Protein AF-A0A2N3XZD4-F1 (afdb_monomer_lite)

Radius of gyration: 17.91 Å; chains: 1; bounding box: 52×42×43 Å

Secondary structure (DSSP, 8-state):
-GGGSEEEEEEEEEEEEEEEETTEEEEEEEEEEETTEEEEE---TT--HHHHHHHHHHHHHHHHT--PPPS-SEEEB-EEE-S--HHHHHHHHHTS--S-EEE-----STTHHHHHTT-SS--EESHHHHTSS-GGG---BTTBSEEEE-HHHHTSHHHHHHHHHHHTS-EEEB--S--HHHHHHHHHHHHHSS---S-BBTGGGGGBS--SS-GGGS---BTTEEE--SSPPPP-HHHHHHSB---HHHHHHHHHHHHHHHHHHHHHS--

Sequence (271 aa):
MTNEIDFDGARIYAIPMRARFRGITVREGMLIEGPAGWGEFCPFADYDDTVSASWLATTIEQCTLGWPEPVRDRIPINCTVPAVGPERAHAIAANSGCRTAKVKVADHPESLAAVRRQVDVRIAADESIRRAEDPLRVAVAGAADVAVIKCTPLGGVRRSLEVAEAAGLPCVVSSALETSVGLAAQVALAGALPELDLACGLGTLSLLNSDLVSGSESLRAVDGYLPVPRTPPAPDLSLLNTYELTDPDQAAWWRDRLTRVRTMYDTHHTD

Foldseek 3Di:
DCVQKPLVPKFKFWFAWPDQAPNDRIFIWTWIAGPQGIFIQGDDPPDDLVLSLLLVLARCCQRYPFFDDFPDFKAFAAFEAGPDDPVVSCVSRVPVLHPHYDYDDDDDDPCQLVVLVVDPDFFEDDCQQLVDPDNLPRACPSRGQEYEFESNSQRFLVSSLSSVVSNVHHYAYAYPLDALQHLLRSLQSCRHHPDHPDHHNSQNCNRTPDGQADDPSGQHDDSRMGTRDRHGGHGDVVSSVVRGDPPVVVVVVNSVSSVSSVVVNCVVPVD

pLDDT: mean 88.12, std 13.02, range [36.84, 98.75]

Structure (mmCIF, N/CA/C/O backbone):
data_AF-A0A2N3XZD4-F1
#
_entry.id   AF-A0A2N3XZD4-F1
#
loop_
_atom_site.group_PDB
_atom_site.id
_atom_site.type_symbol
_atom_site.label_atom_id
_atom_site.label_alt_id
_atom_site.label_comp_id
_atom_site.label_asym_id
_atom_site.label_entity_id
_atom_site.label_seq_id
_atom_site.pdbx_PDB_ins_code
_atom_site.Cartn_x
_atom_site.Cartn_y
_atom_site.Cartn_z
_atom_site.occupancy
_atom_site.B_iso_or_equiv
_atom_site.auth_seq_id
_atom_site.auth_comp_id
_atom_site.auth_asym_id
_atom_site.auth_atom_id
_atom_site.pdbx_PDB_model_num
ATOM 1 N N . MET A 1 1 ? 19.599 13.372 -0.304 1.00 62.75 1 MET A N 1
ATOM 2 C CA . MET A 1 1 ? 19.104 12.044 0.128 1.00 62.75 1 MET A CA 1
ATOM 3 C C . MET A 1 1 ? 19.084 11.033 -1.018 1.00 62.75 1 MET A C 1
ATOM 5 O O . MET A 1 1 ? 19.493 9.907 -0.800 1.00 62.75 1 MET A O 1
ATOM 9 N N . THR A 1 2 ? 18.696 11.408 -2.244 1.00 76.25 2 THR A N 1
ATOM 10 C CA . THR A 1 2 ? 18.613 10.473 -3.387 1.00 76.25 2 THR A CA 1
ATOM 11 C C . THR A 1 2 ? 19.955 9.948 -3.915 1.00 76.25 2 THR A C 1
ATOM 13 O O . THR A 1 2 ? 19.977 8.894 -4.537 1.00 76.25 2 THR A O 1
ATOM 16 N N . ASN A 1 3 ? 21.076 10.624 -3.635 1.00 78.19 3 ASN A N 1
ATOM 17 C CA . ASN A 1 3 ? 22.411 10.215 -4.106 1.00 78.19 3 ASN A CA 1
ATOM 18 C C . ASN A 1 3 ? 22.938 8.903 -3.494 1.00 78.19 3 ASN A C 1
ATOM 20 O O . ASN A 1 3 ? 23.906 8.357 -4.010 1.00 78.19 3 ASN A O 1
ATOM 24 N N . GLU A 1 4 ? 22.341 8.422 -2.402 1.00 87.25 4 GLU A N 1
ATOM 25 C CA . GLU A 1 4 ? 22.728 7.170 -1.727 1.00 87.25 4 GLU A CA 1
ATOM 26 C C . GLU A 1 4 ? 21.812 5.990 -2.099 1.00 87.25 4 GLU A C 1
ATOM 28 O O . GLU A 1 4 ? 21.975 4.893 -1.575 1.00 87.25 4 GLU A O 1
ATOM 33 N N . ILE 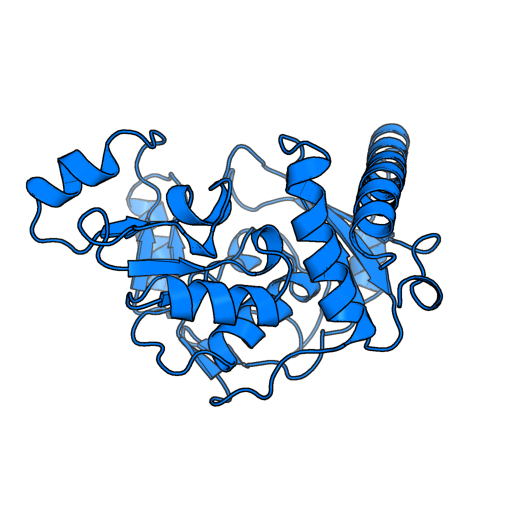A 1 5 ? 20.835 6.214 -2.984 1.00 95.00 5 ILE A N 1
ATOM 34 C CA . ILE A 1 5 ? 19.853 5.214 -3.412 1.00 95.00 5 ILE A CA 1
ATOM 35 C C . ILE A 1 5 ? 20.304 4.592 -4.734 1.00 95.00 5 ILE A C 1
ATOM 37 O O . ILE A 1 5 ? 20.597 5.313 -5.693 1.00 95.00 5 ILE A O 1
ATOM 41 N N . ASP A 1 6 ? 20.287 3.263 -4.816 1.00 94.56 6 ASP A N 1
ATOM 42 C CA . ASP A 1 6 ? 20.609 2.531 -6.039 1.00 94.56 6 ASP A CA 1
ATOM 43 C C . ASP A 1 6 ? 19.384 2.417 -6.961 1.00 94.56 6 ASP A C 1
ATOM 45 O O . ASP A 1 6 ? 18.684 1.403 -7.022 1.00 94.56 6 ASP A O 1
ATOM 49 N N . PHE A 1 7 ? 19.093 3.502 -7.681 1.00 96.19 7 PHE A N 1
ATOM 50 C CA . PHE A 1 7 ? 18.032 3.506 -8.690 1.00 96.19 7 PHE A CA 1
ATOM 51 C C . PHE A 1 7 ? 18.392 2.697 -9.944 1.00 96.19 7 PHE A C 1
ATOM 53 O O . PHE A 1 7 ? 17.488 2.178 -10.600 1.00 96.19 7 PHE A O 1
ATOM 60 N N . ASP A 1 8 ? 19.678 2.586 -10.284 1.00 94.31 8 ASP A N 1
ATOM 61 C CA . ASP A 1 8 ? 20.134 1.881 -11.489 1.00 94.31 8 ASP A CA 1
ATOM 62 C C . ASP A 1 8 ? 20.067 0.356 -11.298 1.00 94.31 8 ASP A C 1
ATOM 64 O O . ASP A 1 8 ? 19.752 -0.380 -12.237 1.00 94.31 8 ASP A O 1
ATOM 68 N N . GLY A 1 9 ? 20.289 -0.116 -10.068 1.00 95.12 9 GLY A N 1
ATOM 69 C CA . GLY A 1 9 ? 20.121 -1.505 -9.644 1.00 95.12 9 GLY A CA 1
ATOM 70 C C . GLY A 1 9 ? 18.681 -1.910 -9.316 1.00 95.12 9 GLY A C 1
ATOM 71 O O . GLY A 1 9 ? 18.454 -3.050 -8.902 1.00 95.12 9 GLY A O 1
ATOM 72 N N . ALA A 1 10 ? 17.695 -1.027 -9.516 1.00 97.62 10 ALA A N 1
ATOM 73 C CA . ALA A 1 10 ? 16.298 -1.312 -9.206 1.00 97.62 10 ALA A CA 1
ATOM 74 C C . ALA A 1 10 ? 15.788 -2.572 -9.935 1.00 97.62 10 ALA A C 1
ATOM 76 O O . ALA A 1 10 ? 15.870 -2.701 -11.162 1.00 97.62 10 ALA A O 1
ATOM 77 N N . ARG A 1 11 ? 15.220 -3.511 -9.172 1.00 98.06 11 ARG A N 1
ATOM 78 C CA . ARG A 1 11 ? 14.764 -4.817 -9.675 1.00 98.06 11 ARG A CA 1
ATOM 79 C C . ARG A 1 11 ? 13.263 -4.804 -9.914 1.00 98.06 11 ARG A C 1
ATOM 81 O O . ARG A 1 11 ? 12.506 -4.446 -9.017 1.00 98.06 11 ARG A O 1
ATOM 88 N N . ILE A 1 12 ? 12.830 -5.214 -11.104 1.00 98.69 12 ILE A N 1
ATOM 89 C CA . ILE A 1 12 ? 11.421 -5.184 -11.520 1.00 98.69 12 ILE A CA 1
ATOM 90 C C . ILE A 1 12 ? 10.814 -6.571 -11.318 1.00 98.69 12 ILE A C 1
ATOM 92 O O . ILE A 1 12 ? 11.362 -7.563 -11.798 1.00 98.69 12 ILE A O 1
ATOM 96 N N . TYR A 1 13 ? 9.672 -6.644 -10.643 1.00 98.75 13 TYR A N 1
ATOM 97 C CA . TYR A 1 13 ? 8.957 -7.894 -10.403 1.00 98.75 13 TYR A CA 1
ATOM 98 C C . TYR A 1 13 ? 7.595 -7.917 -11.108 1.00 98.75 13 TYR A C 1
ATOM 100 O O . TYR A 1 13 ? 6.978 -6.876 -11.339 1.00 98.75 13 TYR A O 1
ATOM 108 N N . ALA A 1 14 ? 7.090 -9.122 -11.372 1.00 98.56 14 ALA A N 1
ATOM 109 C CA . ALA A 1 14 ? 5.728 -9.394 -11.817 1.00 98.56 14 ALA A CA 1
ATOM 110 C C . ALA A 1 14 ? 5.171 -10.632 -11.094 1.00 98.56 14 ALA A C 1
ATOM 112 O O . ALA A 1 14 ? 5.569 -11.765 -11.360 1.00 98.56 14 ALA A O 1
ATOM 113 N N . ILE A 1 15 ? 4.220 -10.434 -10.178 1.00 98.56 15 ILE A N 1
ATOM 114 C CA . ILE A 1 15 ? 3.633 -11.513 -9.372 1.00 98.56 15 ILE A CA 1
ATOM 115 C C . ILE A 1 15 ? 2.189 -11.769 -9.822 1.00 98.56 15 ILE A C 1
ATOM 117 O O . ILE A 1 15 ? 1.339 -10.882 -9.696 1.00 98.56 15 ILE A O 1
ATOM 121 N N . PRO A 1 16 ? 1.853 -12.980 -10.302 1.00 98.12 16 PRO A N 1
ATOM 122 C CA . PRO A 1 16 ? 0.473 -13.342 -10.602 1.00 98.12 16 PRO A CA 1
ATOM 123 C C . PRO A 1 16 ? -0.431 -13.246 -9.367 1.00 98.12 16 PRO A C 1
ATOM 125 O O . PRO A 1 16 ? -0.021 -13.551 -8.246 1.00 98.12 16 PRO A O 1
ATOM 128 N N . MET A 1 17 ? -1.685 -12.858 -9.572 1.00 96.50 17 MET A N 1
ATOM 129 C CA . MET A 1 17 ? -2.681 -12.738 -8.510 1.00 96.50 17 MET A CA 1
ATOM 130 C C . MET A 1 17 ? -3.625 -13.940 -8.492 1.00 96.50 17 MET A C 1
ATOM 132 O O . MET A 1 17 ? -3.993 -14.485 -9.533 1.00 96.50 17 MET A O 1
ATOM 136 N N . ARG A 1 18 ? -4.106 -14.299 -7.299 1.00 92.62 18 ARG A N 1
ATOM 137 C CA . ARG A 1 18 ? -5.034 -15.425 -7.092 1.00 92.62 18 ARG A CA 1
ATOM 138 C C . ARG A 1 18 ? -6.444 -15.146 -7.607 1.00 92.62 18 ARG A C 1
ATOM 140 O O . ARG A 1 18 ? -7.228 -16.072 -7.801 1.00 92.62 18 ARG A O 1
ATOM 147 N N . ALA A 1 19 ? -6.790 -13.872 -7.761 1.00 84.94 19 ALA A N 1
ATOM 148 C CA . ALA A 1 19 ? -8.056 -13.406 -8.302 1.00 84.94 19 ALA A CA 1
ATOM 149 C C . ALA A 1 19 ? -7.873 -12.020 -8.923 1.00 84.94 19 ALA A C 1
ATOM 151 O O . ALA A 1 19 ? -7.010 -11.252 -8.494 1.00 84.94 19 ALA A O 1
ATOM 152 N N . ARG A 1 20 ? -8.729 -11.676 -9.893 1.00 86.62 20 ARG A N 1
ATOM 153 C CA . ARG A 1 20 ? -8.788 -10.311 -10.420 1.00 86.62 20 ARG A CA 1
ATOM 154 C C . ARG A 1 20 ? -9.201 -9.357 -9.302 1.00 86.62 20 ARG A C 1
ATOM 156 O O . ARG A 1 20 ? -10.252 -9.535 -8.687 1.00 86.62 20 ARG A O 1
ATOM 163 N N . PHE A 1 21 ? -8.407 -8.321 -9.071 1.00 85.31 21 PHE A N 1
ATOM 164 C CA . PHE A 1 21 ? -8.708 -7.287 -8.088 1.00 85.31 21 PHE A CA 1
ATOM 165 C C . PHE A 1 21 ? -8.174 -5.947 -8.592 1.00 85.31 21 PHE A C 1
ATOM 167 O O . PHE A 1 21 ? -7.082 -5.890 -9.139 1.00 85.31 21 PHE A O 1
ATOM 174 N N . ARG A 1 22 ? -8.967 -4.873 -8.468 1.00 85.38 22 ARG A N 1
ATOM 175 C CA . ARG A 1 22 ? -8.655 -3.551 -9.051 1.00 85.38 22 ARG A CA 1
ATOM 176 C C . ARG A 1 22 ? -8.304 -3.616 -10.553 1.00 85.38 22 ARG A C 1
ATOM 178 O O . ARG A 1 22 ? -7.372 -2.976 -11.015 1.00 85.38 22 ARG A O 1
ATOM 185 N N . GLY A 1 23 ? -9.028 -4.448 -11.304 1.00 86.06 23 GLY A N 1
ATOM 186 C CA . GLY A 1 23 ? -8.842 -4.611 -12.750 1.00 86.06 23 GLY A CA 1
ATOM 187 C C . GLY A 1 23 ? -7.641 -5.467 -13.171 1.00 86.06 23 GLY A C 1
ATOM 188 O O . GLY A 1 23 ? -7.651 -5.966 -14.293 1.00 86.06 23 GLY A O 1
ATOM 189 N N . ILE A 1 24 ? -6.681 -5.732 -12.281 1.00 93.25 24 ILE A N 1
ATOM 190 C CA . ILE A 1 24 ? -5.434 -6.443 -12.595 1.00 93.25 24 ILE A CA 1
ATOM 191 C C . ILE A 1 24 ? -5.470 -7.924 -12.194 1.00 93.25 24 ILE A C 1
ATOM 193 O O . ILE A 1 24 ? -6.247 -8.338 -11.329 1.00 93.25 24 ILE A O 1
ATOM 197 N N . THR A 1 25 ? -4.628 -8.724 -12.851 1.00 95.88 25 THR A N 1
ATOM 198 C CA . THR A 1 25 ? -4.364 -10.145 -12.539 1.00 95.88 25 THR A CA 1
ATOM 199 C C . THR A 1 25 ? -2.882 -10.435 -12.299 1.00 95.88 25 THR A C 1
ATOM 201 O O . THR A 1 25 ? -2.529 -11.556 -11.944 1.00 95.88 25 THR A O 1
ATOM 204 N N . VAL A 1 26 ? -2.021 -9.439 -12.494 1.00 97.94 26 VAL A N 1
ATOM 205 C CA . VAL A 1 26 ? -0.586 -9.470 -12.210 1.00 97.94 26 VAL A CA 1
ATOM 206 C C . VAL A 1 26 ? -0.264 -8.178 -11.476 1.00 97.94 26 VAL A C 1
ATOM 208 O O . VAL A 1 26 ? -0.751 -7.112 -11.859 1.00 97.94 26 VAL A O 1
ATOM 211 N N . ARG A 1 27 ? 0.512 -8.286 -10.402 1.00 98.38 27 ARG A N 1
ATOM 212 C CA . ARG A 1 27 ? 1.026 -7.148 -9.658 1.00 98.38 27 ARG A CA 1
ATOM 213 C C . ARG A 1 27 ? 2.482 -6.920 -10.029 1.00 98.38 27 ARG A C 1
ATOM 215 O O . ARG A 1 27 ? 3.309 -7.795 -9.800 1.00 98.38 27 ARG A O 1
ATOM 222 N N . GLU A 1 28 ? 2.768 -5.747 -10.571 1.00 98.62 28 GLU A N 1
ATOM 223 C CA . GLU A 1 28 ? 4.119 -5.327 -10.943 1.00 98.62 28 GLU A CA 1
ATOM 224 C C . GLU A 1 28 ? 4.605 -4.180 -10.060 1.00 98.62 28 GLU A C 1
ATOM 226 O O . GLU A 1 28 ? 3.794 -3.409 -9.531 1.00 98.62 28 GLU A O 1
ATOM 231 N N . GLY A 1 29 ? 5.921 -4.058 -9.937 1.00 98.56 29 GLY A N 1
ATOM 232 C CA . GLY A 1 29 ? 6.588 -2.980 -9.221 1.00 98.56 29 GLY A CA 1
ATOM 233 C C . GLY A 1 29 ? 8.104 -3.130 -9.267 1.00 98.56 29 GLY A C 1
ATOM 234 O O . GLY A 1 29 ? 8.634 -4.052 -9.887 1.00 98.56 29 GLY A O 1
ATOM 235 N N . MET A 1 30 ? 8.795 -2.213 -8.599 1.00 98.75 30 MET A N 1
ATOM 236 C CA . MET A 1 30 ? 10.249 -2.187 -8.491 1.00 98.75 30 MET A CA 1
ATOM 237 C C . MET A 1 30 ? 10.672 -2.224 -7.023 1.00 98.75 30 MET A C 1
ATOM 239 O O . MET A 1 30 ? 10.069 -1.549 -6.189 1.00 98.75 30 MET A O 1
ATOM 243 N N . LEU A 1 31 ? 11.717 -2.989 -6.718 1.00 98.62 31 LEU A N 1
ATOM 244 C CA . LEU A 1 31 ? 12.423 -2.937 -5.441 1.00 98.62 31 LEU A CA 1
ATOM 245 C C . LEU A 1 31 ? 13.694 -2.106 -5.605 1.00 98.62 31 LEU A C 1
ATOM 247 O O . LEU A 1 31 ? 14.455 -2.326 -6.549 1.00 98.62 31 LEU A O 1
ATOM 251 N N . ILE A 1 32 ? 13.893 -1.155 -4.697 1.00 98.25 32 ILE A N 1
ATOM 252 C CA . ILE A 1 32 ? 14.985 -0.179 -4.734 1.00 98.25 32 ILE A CA 1
ATOM 253 C C . ILE A 1 32 ? 15.725 -0.239 -3.397 1.00 98.25 32 ILE A C 1
ATOM 255 O O . ILE A 1 32 ? 15.094 -0.169 -2.339 1.00 98.25 32 ILE A O 1
ATOM 259 N N . GLU A 1 33 ? 17.047 -0.373 -3.448 1.00 97.31 33 GLU A N 1
ATOM 260 C CA . GLU A 1 33 ? 17.912 -0.424 -2.269 1.00 97.31 33 GLU A CA 1
ATOM 261 C C . GLU A 1 33 ? 18.444 0.974 -1.919 1.00 97.31 33 GLU A C 1
ATOM 263 O O . GLU A 1 33 ? 18.745 1.793 -2.789 1.00 97.31 33 GLU A O 1
ATOM 268 N N . GLY A 1 34 ? 18.545 1.253 -0.625 1.00 96.31 34 GLY A N 1
ATOM 269 C CA . GLY A 1 34 ? 19.108 2.476 -0.072 1.00 96.31 34 GLY A CA 1
ATOM 270 C C . GLY A 1 34 ? 19.732 2.233 1.308 1.00 96.31 34 GLY A C 1
ATOM 271 O O . GLY A 1 34 ? 19.733 1.105 1.810 1.00 96.31 34 GLY A O 1
ATOM 272 N N . PRO A 1 35 ? 20.263 3.279 1.960 1.00 94.62 35 PRO A N 1
ATOM 273 C CA . PRO A 1 35 ? 21.045 3.151 3.191 1.00 94.62 35 PRO A CA 1
ATOM 274 C C . PRO A 1 35 ? 20.267 2.589 4.395 1.00 94.62 35 PRO A C 1
ATOM 276 O O . PRO A 1 35 ? 20.883 2.056 5.316 1.00 94.62 35 PRO A O 1
ATOM 279 N N . ALA A 1 36 ? 18.933 2.678 4.404 1.00 92.75 36 ALA A N 1
ATOM 280 C CA . ALA A 1 36 ? 18.071 2.116 5.449 1.00 92.75 36 ALA A CA 1
ATOM 281 C C . ALA A 1 36 ? 17.430 0.766 5.062 1.00 92.75 36 ALA A C 1
ATOM 283 O O . ALA A 1 36 ? 16.578 0.258 5.794 1.00 92.75 36 ALA A O 1
ATOM 284 N N . GLY A 1 37 ? 17.827 0.180 3.928 1.00 94.56 37 GLY A N 1
ATOM 285 C CA . GLY A 1 37 ? 17.310 -1.087 3.420 1.00 94.56 37 GLY A CA 1
ATOM 286 C C . GLY A 1 37 ? 16.529 -0.912 2.121 1.00 94.56 37 GLY A C 1
ATOM 287 O O . GLY A 1 37 ? 16.957 -0.202 1.217 1.00 94.56 37 GLY A O 1
ATOM 288 N N . TRP A 1 38 ? 15.381 -1.578 2.011 1.00 97.19 38 TRP A N 1
ATOM 289 C CA . TRP A 1 38 ? 14.632 -1.684 0.758 1.00 97.19 38 TRP A CA 1
ATOM 290 C C . TRP A 1 38 ? 13.345 -0.863 0.770 1.00 97.19 38 TRP A C 1
ATOM 292 O O . TRP A 1 38 ? 12.641 -0.785 1.774 1.00 97.19 38 TRP A O 1
ATOM 302 N N . GLY A 1 39 ? 13.008 -0.284 -0.377 1.00 97.69 39 GLY A N 1
ATOM 303 C CA . GLY A 1 39 ? 11.729 0.366 -0.628 1.00 97.69 39 GLY A CA 1
ATOM 304 C C . GLY A 1 39 ? 11.055 -0.218 -1.864 1.00 97.69 39 GLY A C 1
ATOM 305 O O . GLY A 1 39 ? 11.709 -0.791 -2.739 1.00 97.69 39 GLY A O 1
ATOM 306 N N . GLU A 1 40 ? 9.733 -0.080 -1.940 1.00 98.50 40 GLU A N 1
ATOM 307 C CA . GLU A 1 40 ? 8.950 -0.610 -3.057 1.00 98.50 40 GLU A CA 1
ATOM 308 C C . GLU A 1 40 ? 8.277 0.520 -3.838 1.00 98.50 40 GLU A C 1
ATOM 310 O O . GLU A 1 40 ? 7.468 1.272 -3.293 1.00 98.50 40 GLU A O 1
ATOM 315 N N . PHE A 1 41 ? 8.597 0.629 -5.127 1.00 98.62 41 PHE A N 1
ATOM 316 C CA . PHE A 1 41 ? 7.969 1.556 -6.063 1.00 98.62 41 PHE A CA 1
ATOM 317 C C . PHE A 1 41 ? 7.012 0.790 -6.971 1.00 98.62 41 PHE A C 1
ATOM 319 O O . PHE A 1 41 ? 7.416 0.130 -7.926 1.00 98.62 41 PHE A O 1
ATOM 326 N N . CYS A 1 42 ? 5.719 0.850 -6.663 1.00 98.25 42 CYS A N 1
ATOM 327 C CA . CYS A 1 42 ? 4.718 0.037 -7.348 1.00 98.25 42 CYS A CA 1
ATOM 328 C C . CYS A 1 42 ? 3.432 0.801 -7.736 1.00 98.25 42 CYS A C 1
ATOM 330 O O . CYS A 1 42 ? 2.339 0.262 -7.571 1.00 98.25 42 CYS A O 1
ATOM 332 N N . PRO A 1 43 ? 3.465 2.036 -8.268 1.00 97.94 43 PRO A N 1
ATOM 333 C CA . PRO A 1 43 ? 2.237 2.699 -8.718 1.00 97.94 43 PRO A CA 1
ATOM 334 C C . PRO A 1 43 ? 1.524 1.894 -9.816 1.00 97.94 43 PRO A C 1
ATOM 336 O O . PRO A 1 43 ? 2.158 1.313 -10.698 1.00 97.94 43 PRO A O 1
ATOM 339 N N . PHE A 1 44 ? 0.189 1.865 -9.788 1.00 96.62 44 PHE A N 1
ATOM 340 C CA . PHE A 1 44 ? -0.603 1.166 -10.809 1.00 96.62 44 PHE A CA 1
ATOM 341 C C . PHE A 1 44 ? -0.365 1.755 -12.206 1.00 96.62 44 PHE A C 1
ATOM 343 O O . PHE A 1 44 ? -0.042 2.935 -12.336 1.00 96.62 44 PHE A O 1
ATOM 350 N N . ALA A 1 45 ? -0.508 0.941 -13.254 1.00 93.56 45 ALA A N 1
ATOM 351 C CA . ALA A 1 45 ? -0.197 1.350 -14.626 1.00 93.56 45 ALA A CA 1
ATOM 352 C C . ALA A 1 45 ? -1.089 2.488 -15.158 1.00 93.56 45 ALA A C 1
ATOM 354 O O . ALA A 1 45 ? -0.668 3.229 -16.037 1.00 93.56 45 ALA A O 1
ATOM 355 N N . ASP A 1 46 ? -2.294 2.652 -14.606 1.00 93.00 46 ASP A N 1
ATOM 356 C CA . ASP A 1 46 ? -3.231 3.728 -14.944 1.00 93.00 46 ASP A CA 1
ATOM 357 C C . ASP A 1 46 ? -2.894 5.075 -14.279 1.00 93.00 46 ASP A C 1
ATOM 359 O O . ASP A 1 46 ? -3.577 6.065 -14.531 1.00 93.00 46 ASP A O 1
ATOM 363 N N . TYR A 1 47 ? -1.880 5.132 -13.411 1.00 94.62 47 TYR A N 1
ATOM 364 C CA . TYR A 1 47 ? -1.466 6.372 -12.751 1.00 94.62 47 TYR A CA 1
ATOM 365 C C . TYR A 1 47 ? -0.412 7.115 -13.564 1.00 94.62 47 TYR A C 1
ATOM 367 O O . TYR A 1 47 ? 0.591 6.532 -13.977 1.00 94.62 47 TYR A O 1
ATOM 375 N N . ASP A 1 48 ? -0.604 8.421 -13.725 1.00 94.81 48 ASP A N 1
ATOM 376 C CA . ASP A 1 48 ? 0.397 9.298 -14.325 1.00 94.81 48 ASP A CA 1
ATOM 377 C C . ASP A 1 48 ? 1.624 9.494 -13.415 1.00 94.81 48 ASP A C 1
ATOM 379 O O . ASP A 1 48 ? 1.701 8.995 -12.282 1.00 94.81 48 ASP A O 1
ATOM 383 N N . ASP A 1 49 ? 2.621 10.203 -13.941 1.00 95.94 49 ASP A N 1
ATOM 384 C CA . ASP A 1 49 ? 3.879 10.445 -13.240 1.00 95.94 49 ASP A CA 1
ATOM 385 C C . ASP A 1 49 ? 3.677 11.340 -11.998 1.00 95.94 49 ASP A C 1
ATOM 387 O O . ASP A 1 49 ? 4.348 11.134 -10.987 1.00 95.94 49 ASP A O 1
ATOM 391 N N . THR A 1 50 ? 2.701 12.258 -12.018 1.00 91.81 50 THR A N 1
ATOM 392 C CA . THR A 1 50 ? 2.369 13.140 -10.885 1.00 91.81 50 THR A CA 1
ATOM 393 C C . THR A 1 50 ? 1.834 12.352 -9.696 1.00 91.81 50 THR A C 1
ATOM 395 O O . THR A 1 50 ? 2.341 12.489 -8.585 1.00 91.81 50 THR A O 1
ATOM 398 N N . VAL A 1 51 ? 0.863 11.462 -9.915 1.00 91.88 51 VAL A N 1
ATOM 399 C CA . VAL A 1 51 ? 0.365 10.557 -8.868 1.00 91.88 51 VAL A CA 1
ATOM 400 C C . VAL A 1 51 ? 1.476 9.614 -8.405 1.00 91.88 51 VAL A C 1
ATOM 402 O O . VAL A 1 51 ? 1.579 9.310 -7.218 1.00 91.88 51 VAL A O 1
ATOM 405 N N . SER A 1 52 ? 2.325 9.154 -9.326 1.00 96.62 52 SER A N 1
ATOM 406 C CA . SER A 1 52 ? 3.430 8.237 -9.025 1.00 96.62 52 SER A CA 1
ATOM 407 C C . SER A 1 52 ? 4.546 8.882 -8.193 1.00 96.62 52 SER A C 1
ATOM 409 O O . SER A 1 52 ? 5.253 8.163 -7.489 1.00 96.62 52 SER A O 1
ATOM 411 N N . ALA A 1 53 ? 4.688 10.210 -8.198 1.00 95.94 53 ALA A N 1
ATOM 412 C CA . ALA A 1 53 ? 5.700 10.909 -7.406 1.00 95.94 53 ALA A CA 1
ATOM 413 C C . ALA A 1 53 ? 5.530 10.678 -5.895 1.00 95.94 53 ALA A C 1
ATOM 415 O O . ALA A 1 53 ? 6.514 10.439 -5.199 1.00 95.94 53 ALA A O 1
ATOM 416 N N . SER A 1 54 ? 4.294 10.640 -5.381 1.00 95.06 54 SER A N 1
ATOM 417 C CA . SER A 1 54 ? 4.041 10.2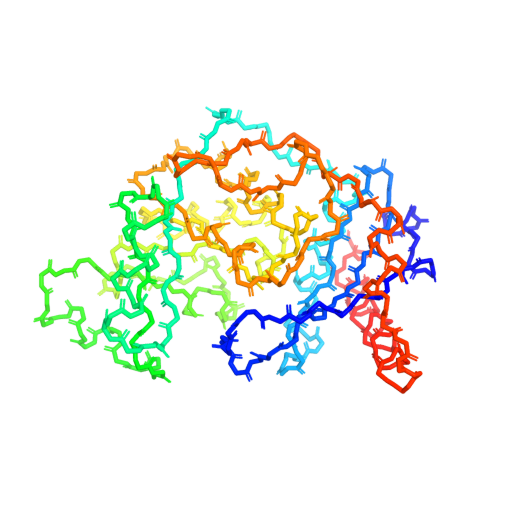90 -3.972 1.00 95.06 54 SER A CA 1
ATOM 418 C C . SER A 1 54 ? 4.358 8.821 -3.663 1.00 95.06 54 SER A C 1
ATOM 420 O O . SER A 1 54 ? 4.795 8.492 -2.560 1.00 95.06 54 SER A O 1
ATOM 422 N N . TRP A 1 55 ? 4.210 7.925 -4.641 1.00 97.69 55 TRP A N 1
ATOM 423 C CA . TRP A 1 55 ? 4.635 6.534 -4.473 1.00 97.69 55 TRP A CA 1
ATOM 424 C C . TRP A 1 55 ? 6.150 6.452 -4.337 1.00 97.69 55 TRP A C 1
ATOM 426 O O . TRP A 1 55 ? 6.634 5.805 -3.413 1.00 97.69 55 TRP A O 1
ATOM 436 N N . LEU A 1 56 ? 6.882 7.177 -5.187 1.00 97.69 56 LEU A N 1
ATOM 437 C CA . LEU A 1 56 ? 8.337 7.262 -5.102 1.00 97.69 56 LEU A CA 1
ATOM 438 C C . LEU A 1 56 ? 8.804 7.910 -3.792 1.00 97.69 56 LEU A C 1
ATOM 440 O O . LEU A 1 56 ? 9.743 7.413 -3.181 1.00 97.69 56 LEU A O 1
ATOM 444 N N . ALA A 1 57 ? 8.128 8.959 -3.315 1.00 96.69 57 ALA A N 1
ATOM 445 C CA . ALA A 1 57 ? 8.430 9.577 -2.023 1.00 96.69 57 ALA A CA 1
ATOM 446 C C . ALA A 1 57 ? 8.336 8.565 -0.866 1.00 96.69 57 ALA A C 1
ATOM 448 O O . ALA A 1 57 ? 9.208 8.521 -0.000 1.00 96.69 57 ALA A O 1
ATOM 449 N N . THR A 1 58 ? 7.321 7.692 -0.894 1.00 97.06 58 THR A N 1
ATOM 450 C CA . THR A 1 58 ? 7.196 6.593 0.077 1.00 97.06 58 THR A CA 1
ATOM 451 C C . THR A 1 58 ? 8.358 5.612 -0.042 1.00 97.06 58 THR A C 1
ATOM 453 O O . THR A 1 58 ? 8.966 5.273 0.969 1.00 97.06 58 THR A O 1
ATOM 456 N N . THR A 1 59 ? 8.693 5.179 -1.262 1.00 97.69 59 THR A N 1
ATOM 457 C CA . THR A 1 59 ? 9.830 4.283 -1.520 1.00 97.69 59 THR A CA 1
ATOM 458 C C . THR A 1 59 ? 11.136 4.866 -0.975 1.00 97.69 59 THR A C 1
ATOM 460 O O . THR A 1 59 ? 11.888 4.160 -0.308 1.00 97.69 59 THR A O 1
ATOM 463 N N . ILE A 1 60 ? 11.381 6.157 -1.210 1.00 96.69 60 ILE A N 1
ATOM 464 C CA . ILE A 1 60 ? 12.572 6.866 -0.735 1.00 96.69 60 ILE A CA 1
ATOM 465 C C . ILE A 1 60 ? 12.595 6.919 0.792 1.00 96.69 60 ILE A C 1
ATOM 467 O O . ILE A 1 60 ? 13.619 6.592 1.385 1.00 96.69 60 ILE A O 1
ATOM 471 N N . GLU A 1 61 ? 11.489 7.280 1.454 1.00 96.06 61 GLU A N 1
ATOM 472 C CA . GLU A 1 61 ? 11.431 7.287 2.923 1.00 96.06 61 GLU A CA 1
ATOM 473 C C . GLU A 1 61 ? 11.751 5.898 3.498 1.00 96.06 61 GLU A C 1
ATOM 475 O O . GLU A 1 61 ? 12.555 5.792 4.429 1.00 96.06 61 GLU A O 1
ATOM 480 N N . GLN A 1 62 ? 11.178 4.838 2.910 1.00 95.25 62 GLN A N 1
ATOM 481 C CA . GLN A 1 62 ? 11.432 3.455 3.317 1.00 95.25 62 GLN A CA 1
ATOM 482 C C . GLN A 1 62 ? 12.921 3.104 3.253 1.00 95.25 62 GLN A C 1
ATOM 484 O O . GLN A 1 62 ? 13.456 2.597 4.234 1.00 95.25 62 GLN A O 1
ATOM 489 N N . CYS A 1 63 ? 13.590 3.388 2.132 1.00 96.38 63 CYS A N 1
ATOM 490 C CA . CYS A 1 63 ? 14.975 2.967 1.923 1.00 96.38 63 CYS A CA 1
ATOM 491 C C . CYS A 1 63 ? 16.033 3.960 2.428 1.00 96.38 63 CYS A C 1
ATOM 493 O O . CYS A 1 63 ? 17.215 3.636 2.366 1.00 96.38 63 CYS A O 1
ATOM 495 N N . THR A 1 64 ? 15.660 5.136 2.955 1.00 95.50 64 THR A N 1
ATOM 496 C CA . THR A 1 64 ? 16.641 6.136 3.439 1.00 95.50 64 THR A CA 1
ATOM 497 C C . THR A 1 64 ? 16.481 6.583 4.889 1.00 95.50 64 THR A C 1
ATOM 499 O O . THR A 1 64 ? 17.486 6.808 5.557 1.00 95.50 64 THR A O 1
ATOM 502 N N . LEU A 1 65 ? 15.252 6.736 5.387 1.00 91.75 65 LEU A N 1
ATOM 503 C CA . LEU A 1 65 ? 14.989 7.391 6.677 1.00 91.75 65 LEU A CA 1
ATOM 504 C C . LEU A 1 65 ? 14.465 6.427 7.743 1.00 91.75 65 LEU A C 1
ATOM 506 O O . LEU A 1 65 ? 14.644 6.677 8.935 1.00 91.75 65 LEU A O 1
ATOM 510 N N . GLY A 1 66 ? 13.770 5.364 7.331 1.00 85.31 66 GLY A N 1
ATOM 511 C CA . GLY A 1 66 ? 12.991 4.525 8.240 1.00 85.31 66 GLY A CA 1
ATOM 512 C C . GLY A 1 66 ? 11.742 5.242 8.767 1.00 85.31 66 GLY A C 1
ATOM 513 O O . GLY A 1 66 ? 11.394 6.345 8.330 1.00 85.31 66 GLY A O 1
ATOM 514 N N . TRP A 1 67 ? 11.041 4.622 9.715 1.00 94.94 67 TRP A N 1
ATOM 515 C CA . TRP A 1 67 ? 9.721 5.074 10.171 1.00 94.94 67 TRP A CA 1
ATOM 516 C C . TRP A 1 67 ? 9.742 5.648 11.593 1.00 94.94 67 TRP A C 1
ATOM 518 O O . TRP A 1 67 ? 10.674 5.379 12.350 1.00 94.94 67 TRP A O 1
ATOM 528 N N . PRO A 1 68 ? 8.725 6.440 11.977 1.00 95.62 68 PRO A N 1
ATOM 529 C CA . PRO A 1 68 ? 8.495 6.796 13.375 1.00 95.62 68 PRO A CA 1
ATOM 530 C C . PRO A 1 68 ? 8.397 5.558 14.280 1.00 95.62 68 PRO A C 1
ATOM 532 O O . PRO A 1 68 ? 7.911 4.512 13.847 1.00 95.62 68 PRO A O 1
ATOM 535 N N . GLU A 1 69 ? 8.832 5.691 15.538 1.00 95.56 69 GLU A N 1
ATOM 536 C CA . GLU A 1 69 ? 8.788 4.589 16.507 1.00 95.56 69 GLU A CA 1
ATOM 537 C C . GLU A 1 69 ? 7.334 4.128 16.712 1.00 95.56 69 GLU A C 1
ATOM 539 O O . GLU A 1 69 ? 6.453 4.958 16.970 1.00 95.56 69 GLU A O 1
ATOM 544 N N . PRO A 1 70 ? 7.052 2.822 16.599 1.00 97.44 70 PRO A N 1
ATOM 545 C CA . PRO A 1 70 ? 5.706 2.320 16.794 1.00 97.44 70 PRO A CA 1
ATOM 546 C C . PRO A 1 70 ? 5.295 2.385 18.267 1.00 97.44 70 PRO A C 1
ATOM 548 O O . PRO A 1 70 ? 6.082 2.134 19.176 1.00 97.44 70 PRO A O 1
ATOM 551 N N . VAL A 1 71 ? 4.009 2.629 18.506 1.00 97.81 71 VAL A N 1
ATOM 552 C CA . VAL A 1 71 ? 3.401 2.590 19.847 1.00 97.81 71 VAL A CA 1
ATOM 553 C C . VAL A 1 71 ? 2.757 1.230 20.158 1.00 97.81 71 VAL A C 1
ATOM 555 O O . VAL A 1 71 ? 2.066 1.075 21.165 1.00 97.81 71 VAL A O 1
ATOM 558 N N . ARG A 1 72 ? 2.940 0.239 19.272 1.00 97.50 72 ARG A N 1
ATOM 559 C CA . ARG A 1 72 ? 2.426 -1.135 19.394 1.00 97.50 72 ARG A CA 1
ATOM 560 C C . ARG A 1 72 ? 3.254 -2.124 18.571 1.00 97.50 72 ARG A C 1
ATOM 562 O O . ARG A 1 72 ? 3.708 -1.790 17.483 1.00 97.50 72 ARG A O 1
ATOM 569 N N . ASP A 1 73 ? 3.350 -3.365 19.043 1.00 97.06 73 ASP A N 1
ATOM 570 C CA . ASP A 1 73 ? 4.161 -4.413 18.395 1.00 97.06 73 ASP A CA 1
ATOM 571 C C . ASP A 1 73 ? 3.402 -5.237 17.342 1.00 97.06 73 ASP A C 1
ATOM 573 O O . ASP A 1 73 ? 4.002 -5.952 16.540 1.00 97.06 73 ASP A O 1
ATOM 577 N N . ARG A 1 74 ? 2.066 -5.182 17.345 1.00 96.94 74 ARG A N 1
ATOM 578 C CA . ARG A 1 74 ? 1.213 -5.863 16.361 1.00 96.94 74 ARG A CA 1
ATOM 579 C C . ARG A 1 74 ? -0.063 -5.080 16.102 1.00 96.94 74 ARG A C 1
ATOM 581 O O . ARG A 1 74 ? -0.554 -4.380 16.988 1.00 96.94 74 ARG A O 1
ATOM 588 N N . ILE A 1 75 ? -0.633 -5.260 14.915 1.00 97.56 75 ILE A N 1
ATOM 589 C CA . ILE A 1 75 ? -1.876 -4.600 14.496 1.00 97.56 75 ILE A CA 1
ATOM 590 C C . ILE A 1 75 ? -2.926 -5.620 14.048 1.00 97.56 75 ILE A C 1
ATOM 592 O O . ILE A 1 75 ? -2.567 -6.624 13.426 1.00 97.56 75 ILE A O 1
ATOM 596 N N . PRO A 1 76 ? -4.217 -5.403 14.368 1.00 96.75 76 PRO A N 1
ATOM 597 C CA . PRO A 1 76 ? -5.298 -6.220 13.837 1.00 96.75 76 PRO A CA 1
ATOM 598 C C . PRO A 1 76 ? -5.516 -5.908 12.356 1.00 96.75 76 PRO A C 1
ATOM 600 O O . PRO A 1 76 ? -5.468 -4.748 11.945 1.00 96.75 76 PRO A O 1
ATOM 603 N N . ILE A 1 77 ? -5.834 -6.925 11.560 1.00 95.19 77 ILE A N 1
ATOM 604 C CA . ILE A 1 77 ? -6.171 -6.763 10.145 1.00 95.19 77 ILE A CA 1
ATOM 605 C C . ILE A 1 77 ? -7.568 -7.282 9.812 1.00 95.19 77 ILE A C 1
ATOM 607 O O . ILE A 1 77 ? -8.129 -8.142 10.494 1.00 95.19 77 ILE A O 1
ATOM 611 N N . ASN A 1 78 ? -8.144 -6.745 8.740 1.00 90.56 78 ASN A N 1
ATOM 612 C CA . ASN A 1 78 ? -9.328 -7.302 8.111 1.00 90.56 78 ASN A CA 1
ATOM 613 C C . ASN A 1 78 ? -8.942 -8.219 6.946 1.00 90.56 78 ASN A C 1
ATOM 615 O O . ASN A 1 78 ? -7.943 -8.002 6.253 1.00 90.56 78 ASN A O 1
ATOM 619 N N . CYS A 1 79 ? -9.802 -9.190 6.649 1.00 87.06 79 CYS A N 1
ATOM 620 C CA . CYS A 1 79 ? -9.695 -9.930 5.400 1.00 87.06 79 CYS A CA 1
ATOM 621 C C . CYS A 1 79 ? -10.248 -9.082 4.246 1.00 87.06 79 CYS A C 1
ATOM 623 O O . CYS A 1 79 ? -11.184 -8.296 4.427 1.00 87.06 79 CYS A O 1
ATOM 625 N N . THR A 1 80 ? -9.644 -9.183 3.063 1.00 86.50 80 THR A N 1
ATOM 626 C CA . THR A 1 80 ? -10.115 -8.472 1.865 1.00 86.50 80 THR A CA 1
ATOM 627 C C . THR A 1 80 ? -10.864 -9.452 0.980 1.00 86.50 80 THR A C 1
ATOM 629 O O . THR A 1 80 ? -10.277 -10.393 0.451 1.00 86.50 80 THR A O 1
ATOM 632 N N . VAL A 1 81 ? -12.166 -9.227 0.822 1.00 77.94 81 VAL A N 1
ATOM 633 C CA . VAL A 1 81 ? -13.039 -10.052 -0.010 1.00 77.94 81 VAL A CA 1
ATOM 634 C C . VAL A 1 81 ? -13.216 -9.351 -1.367 1.00 77.94 81 VAL A C 1
ATOM 636 O O . VAL A 1 81 ? -13.847 -8.288 -1.428 1.00 77.94 81 VAL A O 1
ATOM 639 N N . PRO A 1 82 ? -12.641 -9.897 -2.458 1.00 76.38 82 PRO A N 1
ATOM 640 C CA . PRO A 1 82 ? -12.814 -9.362 -3.808 1.00 76.38 82 PRO A CA 1
ATOM 641 C C . PRO A 1 82 ? -14.266 -9.520 -4.293 1.00 76.38 82 PRO A C 1
ATOM 643 O O . PRO A 1 82 ? -15.089 -10.148 -3.632 1.00 76.38 82 PRO A O 1
ATOM 646 N N . ALA A 1 83 ? -14.584 -8.972 -5.468 1.00 75.56 83 ALA A N 1
ATOM 647 C CA . ALA A 1 83 ? -15.898 -9.138 -6.093 1.00 75.56 83 ALA A CA 1
ATOM 648 C C . ALA A 1 83 ? -16.077 -10.583 -6.609 1.00 75.56 83 ALA A C 1
ATOM 650 O O . ALA A 1 83 ? -15.767 -10.890 -7.758 1.00 75.56 83 ALA A O 1
ATOM 651 N N . VAL A 1 84 ? -16.524 -11.482 -5.729 1.00 70.69 84 VAL A N 1
ATOM 652 C CA . VAL A 1 84 ? -16.735 -12.919 -5.984 1.00 70.69 84 VAL A CA 1
ATOM 653 C C . VAL A 1 84 ? -18.130 -13.360 -5.531 1.00 70.69 84 VAL A C 1
ATOM 655 O O . VAL A 1 84 ? -18.818 -12.631 -4.820 1.00 70.69 84 VAL A O 1
ATOM 658 N N . GLY A 1 85 ? -18.546 -14.569 -5.925 1.00 65.75 85 GLY A N 1
ATOM 659 C CA . GLY A 1 85 ? -19.810 -15.161 -5.477 1.00 65.75 85 GLY A CA 1
ATOM 660 C C . GLY A 1 85 ? -19.862 -15.425 -3.959 1.00 65.75 85 GLY A C 1
ATOM 661 O O . GLY A 1 85 ? -18.814 -15.567 -3.319 1.00 65.75 85 GLY A O 1
ATOM 662 N N . PRO A 1 86 ? -21.069 -15.532 -3.373 1.00 63.12 86 PRO A N 1
ATOM 663 C CA . PRO A 1 86 ? -21.279 -15.579 -1.921 1.00 63.12 86 PRO A CA 1
ATOM 664 C C . PRO A 1 86 ? -20.595 -16.765 -1.225 1.00 63.12 86 PRO A C 1
ATOM 666 O O . PRO A 1 86 ? -20.031 -16.586 -0.149 1.00 63.12 86 PRO A O 1
ATOM 669 N N . GLU A 1 87 ? -20.564 -17.951 -1.841 1.00 72.62 87 GLU A N 1
ATOM 670 C CA . GLU A 1 87 ? -19.874 -19.127 -1.280 1.00 72.62 87 GLU A CA 1
ATOM 671 C C . GLU A 1 87 ? -18.366 -18.887 -1.138 1.00 72.62 87 GLU A C 1
ATOM 673 O O . GLU A 1 87 ? -17.762 -19.176 -0.103 1.00 72.62 87 GLU A O 1
ATOM 678 N N . ARG A 1 88 ? -17.749 -18.282 -2.162 1.00 73.88 88 ARG A N 1
ATOM 679 C CA . ARG A 1 88 ? -16.325 -17.940 -2.135 1.00 73.88 88 ARG A CA 1
ATOM 680 C C . ARG A 1 88 ? -16.043 -16.813 -1.146 1.00 73.88 88 ARG A C 1
ATOM 682 O O . ARG A 1 88 ? -15.038 -16.883 -0.444 1.00 73.88 88 ARG A O 1
ATOM 689 N N . ALA A 1 89 ? -16.917 -15.810 -1.066 1.00 65.38 89 ALA A N 1
ATOM 690 C CA . ALA A 1 89 ? -16.821 -14.737 -0.080 1.00 65.38 89 ALA A CA 1
ATOM 691 C C . ALA A 1 89 ? -16.875 -15.282 1.359 1.00 65.38 89 ALA A C 1
ATOM 693 O O . ALA A 1 89 ? -16.016 -14.941 2.173 1.00 65.38 89 ALA A O 1
ATOM 694 N N . HIS A 1 90 ? -17.817 -16.188 1.644 1.00 67.81 90 HIS A N 1
ATOM 695 C CA . HIS A 1 90 ? -17.918 -16.878 2.929 1.00 67.81 90 HIS A CA 1
ATOM 696 C C . HIS A 1 90 ? -16.646 -17.672 3.244 1.00 67.81 90 HIS A C 1
ATOM 698 O O . HIS A 1 90 ? -16.085 -17.512 4.324 1.00 67.81 90 HIS A O 1
ATOM 704 N N . ALA A 1 91 ? -16.138 -18.463 2.293 1.00 76.69 91 ALA A N 1
ATOM 705 C CA . ALA A 1 91 ? -14.916 -19.242 2.486 1.00 76.69 91 ALA A CA 1
ATOM 706 C C . ALA A 1 91 ? -13.682 -18.362 2.758 1.00 76.69 91 ALA A C 1
ATOM 708 O O . ALA A 1 91 ? -12.841 -18.735 3.573 1.00 76.69 91 ALA A O 1
ATOM 709 N N . ILE A 1 92 ? -13.561 -17.199 2.106 1.00 75.94 92 ILE A N 1
ATOM 710 C CA . ILE A 1 92 ? -12.475 -16.243 2.382 1.00 75.94 92 ILE A CA 1
ATOM 711 C C . ILE A 1 92 ? -12.599 -15.706 3.809 1.00 75.94 92 ILE A C 1
ATOM 713 O O . ILE A 1 92 ? -11.617 -15.717 4.543 1.00 75.94 92 ILE A O 1
ATOM 717 N N . ALA A 1 93 ? -13.793 -15.272 4.217 1.00 72.75 93 ALA A N 1
ATOM 718 C CA . ALA A 1 93 ? -14.010 -14.730 5.554 1.00 72.75 93 ALA A CA 1
ATOM 719 C C . ALA A 1 93 ? -13.774 -15.785 6.648 1.00 72.75 93 ALA A C 1
ATOM 721 O O . ALA A 1 93 ? -12.992 -15.543 7.567 1.00 72.75 93 ALA A O 1
ATOM 722 N N . ALA A 1 94 ? -14.378 -16.969 6.513 1.00 78.06 94 ALA A N 1
ATOM 723 C CA . ALA A 1 94 ? -14.319 -18.041 7.505 1.00 78.06 94 ALA A CA 1
ATOM 724 C C . ALA A 1 94 ? -12.895 -18.573 7.732 1.00 78.06 94 ALA A C 1
ATOM 726 O O . ALA A 1 94 ? -12.532 -18.885 8.861 1.00 78.06 94 ALA A O 1
ATOM 727 N N . ASN A 1 95 ? -12.071 -18.625 6.680 1.00 85.25 95 ASN A N 1
ATOM 728 C CA . ASN A 1 95 ? -10.694 -19.122 6.765 1.00 85.25 95 ASN A CA 1
ATOM 729 C C . ASN A 1 95 ? -9.653 -18.020 7.022 1.00 85.25 95 ASN A C 1
ATOM 731 O O . ASN A 1 95 ? -8.457 -18.296 7.004 1.00 85.25 95 ASN A O 1
ATOM 735 N N . SER A 1 96 ? -10.072 -16.766 7.214 1.00 81.00 96 SER A N 1
ATOM 736 C CA . SER A 1 96 ? -9.129 -15.643 7.306 1.00 81.00 96 SER A CA 1
ATOM 737 C C . SER A 1 96 ? -8.464 -15.463 8.671 1.00 81.00 96 SER A C 1
ATOM 739 O O . SER A 1 96 ? -7.507 -14.698 8.773 1.00 81.00 96 SER A O 1
ATOM 741 N N . GLY A 1 97 ? -9.024 -16.051 9.735 1.00 85.25 97 GLY A N 1
ATOM 742 C CA . GLY A 1 97 ? -8.645 -15.735 11.119 1.00 85.25 97 GLY A CA 1
ATOM 743 C C . GLY A 1 97 ? -8.965 -14.293 11.551 1.00 85.25 97 GLY A C 1
ATOM 744 O O . GLY A 1 97 ? -8.692 -13.917 12.684 1.00 85.25 97 GLY A O 1
ATOM 745 N N . CYS A 1 98 ? -9.553 -13.473 10.672 1.00 83.50 98 CYS A N 1
ATOM 746 C CA . CYS A 1 98 ? -9.882 -12.078 10.936 1.00 83.50 98 CYS A CA 1
ATOM 747 C C . CYS A 1 98 ? -11.286 -11.955 11.539 1.00 83.50 98 CYS A C 1
ATOM 749 O O . CYS A 1 98 ? -12.208 -12.682 11.175 1.00 83.50 98 CYS A O 1
ATOM 751 N N . ARG A 1 99 ? -11.480 -10.952 12.401 1.00 83.56 99 ARG A N 1
ATOM 752 C CA . ARG A 1 99 ? -12.803 -10.596 12.949 1.00 83.56 99 ARG A CA 1
ATOM 753 C C . ARG A 1 99 ? -13.567 -9.561 12.115 1.00 83.56 99 ARG A C 1
ATOM 755 O O . ARG A 1 99 ? -14.737 -9.311 12.388 1.00 83.56 99 ARG A O 1
ATOM 762 N N . THR A 1 100 ? -12.912 -8.983 11.108 1.00 84.12 100 THR A N 1
ATOM 763 C CA . THR A 1 100 ? -13.449 -7.939 10.225 1.00 84.12 100 THR A CA 1
ATOM 764 C C . THR A 1 100 ? -13.174 -8.310 8.769 1.00 84.12 100 THR A C 1
ATOM 766 O O . THR A 1 100 ? -12.109 -8.847 8.457 1.00 84.12 100 THR A O 1
ATOM 769 N N . ALA A 1 101 ? -14.102 -7.988 7.866 1.00 75.38 101 ALA A N 1
ATOM 770 C CA . ALA A 1 101 ? -13.962 -8.195 6.426 1.00 75.38 101 ALA A CA 1
ATOM 771 C C . ALA A 1 101 ? -14.256 -6.900 5.652 1.00 75.38 101 ALA A C 1
ATOM 773 O O . ALA A 1 101 ? -15.234 -6.214 5.942 1.00 75.38 101 ALA A O 1
ATOM 774 N N . LYS A 1 102 ? -13.443 -6.588 4.635 1.00 84.19 102 LYS A N 1
ATOM 775 C CA . LYS A 1 102 ? -13.708 -5.538 3.639 1.00 84.19 102 LYS A CA 1
ATOM 776 C C . LYS A 1 102 ? -14.227 -6.202 2.370 1.00 84.19 102 LYS A C 1
ATOM 778 O O . LYS A 1 102 ? -13.460 -6.862 1.673 1.00 84.19 102 LYS A O 1
ATOM 783 N N . VAL A 1 103 ? -15.514 -6.029 2.076 1.00 71.00 103 VAL A N 1
ATOM 784 C CA . VAL A 1 103 ? -16.168 -6.607 0.893 1.00 71.00 103 VAL A CA 1
ATOM 785 C C . VAL A 1 103 ? -16.291 -5.543 -0.191 1.00 71.00 103 VAL A C 1
ATOM 787 O O . VAL A 1 103 ? -16.858 -4.478 0.043 1.00 71.00 103 VAL A O 1
ATOM 790 N N . LYS A 1 104 ? -15.749 -5.807 -1.383 1.00 72.88 104 LYS A N 1
ATOM 791 C CA . LYS A 1 104 ? -15.881 -4.888 -2.523 1.00 72.88 104 LYS A CA 1
ATOM 792 C C . LYS A 1 104 ? -17.302 -4.974 -3.098 1.00 72.88 104 LYS A C 1
ATOM 794 O O . LYS A 1 104 ? -17.715 -6.032 -3.564 1.00 72.88 104 LYS A O 1
ATOM 799 N N . VAL A 1 105 ? -18.017 -3.848 -3.101 1.00 65.75 105 VAL A N 1
ATOM 800 C CA . VAL A 1 105 ? -19.351 -3.674 -3.704 1.00 65.75 105 VAL A CA 1
ATOM 801 C C . VAL A 1 105 ? -19.330 -2.447 -4.620 1.00 65.75 105 VAL A C 1
ATOM 803 O O . VAL A 1 105 ? -18.845 -1.409 -4.185 1.00 65.75 105 VAL A O 1
ATOM 806 N N . ALA A 1 106 ? -19.824 -2.565 -5.862 1.00 57.81 106 ALA A N 1
ATOM 807 C CA . ALA A 1 106 ? -19.906 -1.490 -6.876 1.00 57.81 106 ALA A CA 1
ATOM 808 C C . ALA A 1 106 ? -18.601 -0.661 -7.113 1.00 57.81 106 ALA A C 1
ATOM 810 O O . ALA A 1 106 ? -17.575 -0.859 -6.456 1.00 57.81 106 ALA A O 1
ATOM 811 N N . ASP A 1 107 ? -18.577 0.234 -8.112 1.00 52.53 107 ASP A N 1
ATOM 812 C CA . ASP A 1 107 ? -17.361 0.996 -8.483 1.00 52.53 107 ASP A CA 1
ATOM 813 C C . ASP A 1 107 ? -17.614 2.467 -8.882 1.00 52.53 107 ASP A C 1
ATOM 815 O O . ASP A 1 107 ? -17.093 2.945 -9.886 1.00 52.53 107 ASP A O 1
ATOM 819 N N . HIS A 1 108 ? -18.428 3.206 -8.110 1.00 55.22 108 HIS A N 1
ATOM 820 C CA . HIS A 1 108 ? -18.763 4.613 -8.406 1.00 55.22 108 HIS A CA 1
ATOM 821 C C . HIS A 1 108 ? -18.519 5.563 -7.204 1.00 55.22 108 HIS A C 1
ATOM 823 O O . HIS A 1 108 ? -19.082 5.318 -6.138 1.00 55.22 108 HIS A O 1
ATOM 829 N N . PRO A 1 109 ? -17.706 6.641 -7.339 1.00 52.62 109 PRO A N 1
ATOM 830 C CA . PRO A 1 109 ? -17.329 7.529 -6.220 1.00 52.62 109 PRO A CA 1
ATOM 831 C C . PRO A 1 109 ? -18.382 8.565 -5.778 1.00 52.62 109 PRO A C 1
ATOM 833 O O . PRO A 1 109 ? -18.406 8.949 -4.610 1.00 52.62 109 PRO A O 1
ATOM 836 N N . GLU A 1 110 ? -19.250 9.036 -6.680 1.00 55.75 110 GLU A N 1
ATOM 837 C CA . GLU A 1 110 ? -20.125 10.206 -6.439 1.00 55.75 110 GLU A CA 1
ATOM 838 C C . GLU A 1 110 ? -21.291 9.951 -5.460 1.00 55.75 110 GLU A C 1
ATOM 840 O O . GLU A 1 110 ? -22.021 10.867 -5.085 1.00 55.75 110 GLU A O 1
ATOM 845 N N . SER A 1 111 ? -21.463 8.717 -4.981 1.00 59.72 111 SER A N 1
ATOM 846 C CA . SER A 1 111 ? -22.585 8.324 -4.121 1.00 59.72 111 SER A CA 1
ATOM 847 C C . SER A 1 111 ? -22.326 8.458 -2.615 1.00 59.72 111 SER A C 1
ATOM 849 O O . SER A 1 111 ? -23.275 8.376 -1.838 1.00 59.72 111 SER A O 1
ATOM 851 N N . LEU A 1 112 ? -21.079 8.660 -2.173 1.00 60.81 112 LEU A N 1
ATOM 852 C CA . LEU A 1 112 ? -20.680 8.532 -0.758 1.00 60.81 112 LEU A CA 1
ATOM 853 C C . LEU A 1 112 ? -21.488 9.420 0.205 1.00 60.81 112 LEU A C 1
ATOM 855 O O . LEU A 1 112 ? -22.082 8.913 1.154 1.00 60.81 112 LEU A O 1
ATOM 859 N N . ALA A 1 113 ? -21.585 10.726 -0.064 1.00 62.34 113 ALA A N 1
ATOM 860 C CA . ALA A 1 113 ? -22.308 11.654 0.812 1.00 62.34 113 ALA A CA 1
ATOM 861 C C . ALA A 1 113 ? -23.833 11.429 0.795 1.00 62.34 113 ALA A C 1
ATOM 863 O O . ALA A 1 113 ? -24.509 11.639 1.802 1.00 62.34 113 ALA A O 1
ATOM 864 N N . ALA A 1 114 ? -24.389 11.004 -0.344 1.00 61.75 114 ALA A N 1
ATOM 865 C CA . ALA A 1 114 ? -25.808 10.674 -0.457 1.00 61.75 114 ALA A CA 1
ATOM 866 C C . ALA A 1 114 ? -26.148 9.401 0.331 1.00 61.75 114 ALA A C 1
ATOM 868 O O . ALA A 1 114 ? -27.124 9.399 1.077 1.00 61.75 114 ALA A O 1
ATOM 869 N N . VAL A 1 115 ? -25.304 8.368 0.230 1.00 59.28 115 VAL A N 1
ATOM 870 C CA . VAL A 1 115 ? -25.427 7.125 1.004 1.00 59.28 115 VAL A CA 1
ATOM 871 C C . VAL A 1 115 ? -25.285 7.409 2.495 1.00 59.28 115 VAL A C 1
ATOM 873 O O . VAL A 1 115 ? -26.127 6.967 3.269 1.00 59.28 115 VAL A O 1
ATOM 876 N N . ARG A 1 116 ? -24.295 8.216 2.907 1.00 63.91 116 ARG A N 1
ATOM 877 C CA . ARG A 1 116 ? -24.074 8.556 4.323 1.00 63.91 116 ARG A CA 1
ATOM 878 C C . ARG A 1 116 ? -25.294 9.197 4.991 1.00 63.91 116 ARG A C 1
ATOM 880 O O . ARG A 1 116 ? -25.503 8.987 6.182 1.00 63.91 116 ARG A O 1
ATOM 887 N N . ARG A 1 117 ? -26.105 9.958 4.248 1.00 66.00 117 ARG A N 1
ATOM 888 C CA . ARG A 1 117 ? -27.345 10.570 4.762 1.00 66.00 117 ARG A CA 1
ATOM 889 C C . ARG A 1 117 ? -28.521 9.595 4.890 1.00 66.00 117 ARG A C 1
ATOM 891 O O . ARG A 1 117 ? -29.534 9.976 5.463 1.00 66.00 117 ARG A O 1
ATOM 898 N N . GLN A 1 118 ? -28.419 8.389 4.333 1.00 64.25 118 GLN A N 1
ATOM 899 C CA . GLN A 1 118 ? -29.522 7.424 4.238 1.00 64.25 118 GLN A CA 1
ATOM 900 C C . GLN A 1 118 ? -29.285 6.133 5.031 1.00 64.25 118 GLN A C 1
ATOM 902 O O . GLN A 1 118 ? -30.165 5.276 5.056 1.00 64.25 118 GLN A O 1
ATOM 907 N N . VAL A 1 119 ? -28.112 5.967 5.651 1.00 57.66 119 VAL A N 1
ATOM 908 C CA . VAL A 1 119 ? -27.750 4.746 6.382 1.00 57.66 119 VAL A CA 1
ATOM 909 C C . VAL A 1 119 ? -27.198 5.067 7.766 1.00 57.66 119 VAL A C 1
ATOM 911 O O . VAL A 1 119 ? -26.497 6.059 7.949 1.00 57.66 119 VAL A O 1
ATOM 914 N N . ASP A 1 120 ? -27.448 4.163 8.712 1.00 67.31 120 ASP A N 1
ATOM 915 C CA . ASP A 1 120 ? -26.895 4.219 10.073 1.00 67.31 120 ASP A CA 1
ATOM 916 C C . ASP A 1 120 ? -25.558 3.458 10.204 1.00 67.31 120 ASP A C 1
ATOM 918 O O . ASP A 1 120 ? -24.959 3.387 11.278 1.00 67.31 120 ASP A O 1
ATOM 922 N N . VAL A 1 121 ? -25.072 2.864 9.107 1.00 68.88 121 VAL A N 1
ATOM 923 C CA . VAL A 1 121 ? -23.779 2.166 9.050 1.00 68.88 121 VAL A CA 1
ATOM 924 C C . VAL A 1 121 ? -22.655 3.175 8.805 1.00 68.88 121 VAL A C 1
ATOM 926 O O . VAL A 1 121 ? -22.771 4.029 7.928 1.00 68.88 121 VAL A O 1
ATOM 929 N N . ARG A 1 122 ? -21.537 3.039 9.536 1.00 73.69 122 ARG A N 1
ATOM 930 C CA . ARG A 1 122 ? -20.336 3.872 9.347 1.00 73.69 122 ARG A CA 1
ATOM 931 C C . ARG A 1 122 ? -19.804 3.789 7.912 1.00 73.69 122 ARG A C 1
ATOM 933 O O . ARG A 1 122 ? -19.635 2.694 7.376 1.00 73.69 122 ARG A O 1
ATOM 940 N N . ILE A 1 123 ? -19.466 4.938 7.333 1.00 71.81 123 ILE A N 1
ATOM 941 C CA . ILE A 1 123 ? -18.896 5.077 5.989 1.00 71.81 123 ILE A CA 1
ATOM 942 C C . ILE A 1 123 ? -17.422 5.473 6.084 1.00 71.81 123 ILE A C 1
ATOM 944 O O . ILE A 1 123 ? -17.069 6.404 6.803 1.00 71.81 123 ILE A O 1
ATOM 948 N N . ALA A 1 124 ? -16.559 4.788 5.333 1.00 78.88 124 ALA A N 1
ATOM 949 C CA . ALA A 1 124 ? -15.133 5.097 5.255 1.00 78.88 124 ALA A CA 1
ATOM 950 C C . ALA A 1 124 ? -14.783 5.754 3.909 1.00 78.88 124 ALA A C 1
ATOM 952 O O . ALA A 1 124 ? -15.185 5.247 2.859 1.00 78.88 124 ALA A O 1
ATOM 953 N N . ALA A 1 125 ? -14.020 6.850 3.929 1.00 74.62 125 ALA A N 1
ATOM 954 C CA . ALA A 1 125 ? -13.516 7.513 2.723 1.00 74.62 125 ALA A CA 1
ATOM 955 C C . ALA A 1 125 ? -12.094 7.035 2.384 1.00 74.62 125 ALA A C 1
ATOM 957 O O . ALA A 1 125 ? -11.217 7.082 3.238 1.00 74.62 125 ALA A O 1
ATOM 958 N N . ASP A 1 126 ? -11.865 6.593 1.141 1.00 81.06 126 ASP A N 1
ATOM 959 C CA . ASP A 1 126 ? -10.563 6.117 0.628 1.00 81.06 126 ASP A CA 1
ATOM 960 C C . ASP A 1 126 ? -10.083 7.007 -0.530 1.00 81.06 126 ASP A C 1
ATOM 962 O O . ASP A 1 126 ? -9.202 7.850 -0.351 1.00 81.06 126 ASP A O 1
ATOM 966 N N . GLU A 1 127 ? -10.718 6.899 -1.704 1.00 71.88 127 GLU A N 1
ATOM 967 C CA . GLU A 1 127 ? -10.406 7.707 -2.891 1.00 71.88 127 GLU A CA 1
ATOM 968 C C . GLU A 1 127 ? -10.424 9.217 -2.623 1.00 71.88 127 GLU A C 1
ATOM 970 O O . GLU A 1 127 ? -9.521 9.912 -3.086 1.00 71.88 127 GLU A O 1
ATOM 975 N N . SER A 1 128 ? -11.417 9.710 -1.875 1.00 63.12 128 SER A N 1
ATOM 976 C CA . SER A 1 128 ? -11.616 11.142 -1.617 1.00 63.12 128 SER A CA 1
ATOM 977 C C . SER A 1 128 ? -10.501 11.787 -0.791 1.00 63.12 128 SER A C 1
ATOM 979 O O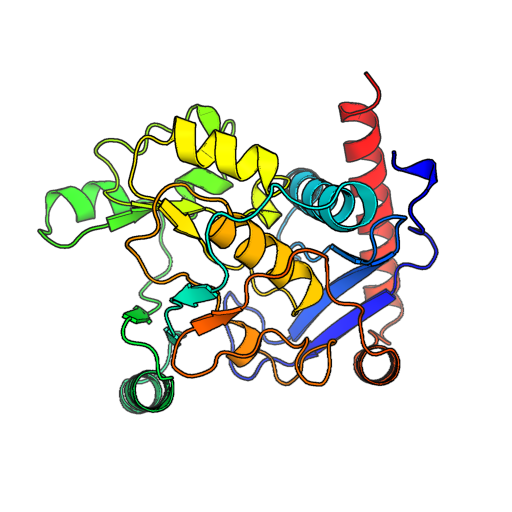 . SER A 1 128 ? -10.395 13.006 -0.794 1.00 63.12 128 SER A O 1
ATOM 981 N N . ILE A 1 129 ? -9.681 10.991 -0.095 1.00 70.75 129 ILE A N 1
ATOM 982 C CA . ILE A 1 129 ? -8.525 11.483 0.666 1.00 70.75 129 ILE A CA 1
ATOM 983 C C . ILE A 1 129 ? -7.277 11.417 -0.214 1.00 70.75 129 ILE A C 1
ATOM 985 O O . ILE A 1 129 ? -6.625 12.424 -0.467 1.00 70.75 129 ILE A O 1
ATOM 989 N N . ARG A 1 130 ? -6.964 10.234 -0.753 1.00 73.25 130 ARG A N 1
ATOM 990 C CA . ARG A 1 130 ? -5.701 10.010 -1.476 1.00 73.25 130 ARG A CA 1
ATOM 991 C C . ARG A 1 130 ? -5.624 10.646 -2.870 1.00 73.25 130 ARG A C 1
ATOM 993 O O . ARG A 1 130 ? -4.542 10.679 -3.439 1.00 73.25 130 ARG A O 1
ATOM 1000 N N . ARG A 1 131 ? -6.753 11.030 -3.478 1.00 73.00 131 ARG A N 1
ATOM 1001 C CA . ARG A 1 131 ? -6.797 11.708 -4.792 1.00 73.00 131 ARG A CA 1
ATOM 1002 C C . ARG A 1 131 ? -7.123 13.197 -4.681 1.00 73.00 131 ARG A C 1
ATOM 1004 O O . ARG A 1 131 ? -7.324 13.840 -5.706 1.00 73.00 131 ARG A O 1
ATOM 1011 N N . ALA A 1 132 ? -7.237 13.726 -3.468 1.00 66.06 132 ALA A N 1
ATOM 1012 C CA . ALA A 1 132 ? -7.451 15.149 -3.293 1.00 66.06 132 ALA A CA 1
ATOM 1013 C C . ALA A 1 132 ? -6.213 15.937 -3.721 1.00 66.06 132 ALA A C 1
ATOM 1015 O O . ALA A 1 132 ? -5.090 15.484 -3.511 1.00 66.06 132 ALA A O 1
ATOM 1016 N N . GLU A 1 133 ? -6.445 17.124 -4.279 1.00 67.31 133 GLU A N 1
ATOM 1017 C CA . GLU A 1 133 ? -5.382 18.078 -4.612 1.00 67.31 133 GLU A CA 1
ATOM 1018 C C . GLU A 1 133 ? -4.566 18.444 -3.364 1.00 67.31 133 GLU A C 1
ATOM 1020 O O . GLU A 1 133 ? -3.341 18.496 -3.415 1.00 67.31 133 GLU A O 1
ATOM 1025 N N . ASP A 1 134 ? -5.244 18.587 -2.221 1.00 71.69 134 ASP A N 1
ATOM 1026 C CA . ASP A 1 134 ? -4.605 18.738 -0.918 1.00 71.69 134 ASP A CA 1
ATOM 1027 C C . ASP A 1 134 ? -5.240 17.797 0.124 1.00 71.69 134 ASP A C 1
ATOM 1029 O O . ASP A 1 134 ? -6.270 18.138 0.715 1.00 71.69 134 ASP A O 1
ATOM 1033 N N . PRO A 1 135 ? -4.629 16.621 0.380 1.00 67.31 135 PRO A N 1
ATOM 1034 C CA . PRO A 1 135 ? -5.076 15.674 1.400 1.00 67.31 135 PRO A CA 1
ATOM 1035 C C . PRO A 1 135 ? -5.163 16.256 2.818 1.00 67.31 135 PRO A C 1
ATOM 1037 O O . PRO A 1 135 ? -5.961 15.758 3.608 1.00 67.31 135 PRO A O 1
ATOM 1040 N N . LEU A 1 136 ? -4.396 17.307 3.142 1.00 67.00 136 LEU A N 1
ATOM 1041 C CA . LEU A 1 136 ? -4.428 17.971 4.453 1.00 67.00 136 LEU A CA 1
ATOM 1042 C C . LEU A 1 136 ? -5.642 18.896 4.606 1.00 67.00 136 LEU A C 1
ATOM 1044 O O . LEU A 1 136 ? -6.017 19.257 5.718 1.00 67.00 136 LEU A O 1
ATOM 1048 N N . ARG A 1 137 ? -6.276 19.282 3.494 1.00 61.44 137 ARG A N 1
ATOM 1049 C CA . ARG A 1 137 ? -7.465 20.149 3.474 1.00 61.44 137 ARG A CA 1
ATOM 1050 C C . ARG A 1 137 ? -8.751 19.402 3.157 1.00 61.44 137 ARG A C 1
ATOM 1052 O O . ARG A 1 137 ? -9.808 20.028 3.043 1.00 61.44 137 ARG A O 1
ATOM 1059 N N . VAL A 1 138 ? -8.687 18.079 3.019 1.00 59.22 138 VAL A N 1
ATOM 1060 C CA . VAL A 1 138 ? -9.869 17.250 2.790 1.00 59.22 138 VAL A CA 1
ATOM 1061 C C . VAL A 1 138 ? -10.753 17.272 4.032 1.00 59.22 138 VAL A C 1
ATOM 1063 O O . VAL A 1 138 ? -10.574 16.507 4.976 1.00 59.22 138 VAL A O 1
ATOM 1066 N N . ALA A 1 139 ? -11.778 18.121 4.002 1.00 57.59 139 ALA A N 1
ATOM 1067 C CA . ALA A 1 139 ? -12.883 18.049 4.942 1.00 57.59 139 ALA A CA 1
ATOM 1068 C C . ALA A 1 139 ? -13.784 16.859 4.571 1.00 57.59 139 ALA A C 1
ATOM 1070 O O . ALA A 1 139 ? -14.775 16.998 3.858 1.00 57.59 139 ALA A O 1
ATOM 1071 N N . VAL A 1 140 ? -13.438 15.665 5.054 1.00 59.06 140 VAL A N 1
ATOM 1072 C CA . VAL A 1 140 ? -14.346 14.498 5.037 1.00 59.06 140 VAL A CA 1
ATOM 1073 C C . VAL A 1 140 ? -15.400 14.563 6.144 1.00 59.06 140 VAL A C 1
ATOM 1075 O O . VAL A 1 140 ? -16.336 13.760 6.148 1.00 59.06 140 VAL A O 1
ATOM 1078 N N . ALA A 1 141 ? -15.288 15.533 7.056 1.00 56.25 141 ALA A N 1
ATOM 1079 C CA . ALA A 1 141 ? -16.251 15.772 8.120 1.00 56.25 141 ALA A CA 1
ATOM 1080 C C . ALA A 1 141 ? -17.667 15.971 7.543 1.00 56.25 141 ALA A C 1
ATOM 1082 O O . ALA A 1 141 ? -17.922 16.880 6.755 1.00 56.25 141 ALA A O 1
ATOM 1083 N N . GLY A 1 142 ? -18.589 15.078 7.915 1.00 58.25 142 GLY A N 1
ATOM 1084 C CA . GLY A 1 142 ? -19.969 15.048 7.414 1.00 58.25 142 GLY A CA 1
ATOM 1085 C C . GLY A 1 142 ? -20.194 14.205 6.149 1.00 58.25 142 GLY A C 1
ATOM 1086 O O . GLY A 1 142 ? -21.345 13.929 5.810 1.00 58.25 142 GLY A O 1
ATOM 1087 N N . ALA A 1 143 ? -19.131 13.750 5.477 1.00 59.72 143 ALA A N 1
ATOM 1088 C CA . ALA A 1 143 ? -19.196 12.835 4.330 1.00 59.72 143 ALA A CA 1
ATOM 1089 C C . ALA A 1 143 ? -18.763 11.397 4.675 1.00 59.72 143 ALA A C 1
ATOM 1091 O O . ALA A 1 143 ? -19.187 10.458 3.998 1.00 59.72 143 ALA A O 1
ATOM 1092 N N . ALA A 1 144 ? -17.954 11.217 5.722 1.00 69.12 144 ALA A N 1
ATOM 1093 C CA . ALA A 1 144 ? -17.501 9.922 6.220 1.00 69.12 144 ALA A CA 1
ATOM 1094 C C . ALA A 1 144 ? -17.348 9.927 7.750 1.00 69.12 144 ALA A C 1
ATOM 1096 O O . ALA A 1 144 ? -17.217 10.978 8.372 1.00 69.12 144 ALA A O 1
ATOM 1097 N N . ASP A 1 145 ? -17.355 8.732 8.335 1.00 77.12 145 ASP A N 1
ATOM 1098 C CA . ASP A 1 145 ? -17.129 8.482 9.764 1.00 77.12 145 ASP A CA 1
ATOM 1099 C C . ASP A 1 145 ? -15.701 7.988 10.044 1.00 77.12 145 ASP A C 1
ATOM 1101 O O . ASP A 1 145 ? -15.260 7.983 11.190 1.00 77.12 145 ASP A O 1
ATOM 1105 N N . VAL A 1 146 ? -15.002 7.515 9.006 1.00 87.38 146 VAL A N 1
ATOM 1106 C CA . VAL A 1 146 ? -13.662 6.921 9.089 1.00 87.38 146 VAL A CA 1
ATOM 1107 C C . VAL A 1 146 ? -12.816 7.391 7.906 1.00 87.38 146 VAL A C 1
ATOM 1109 O O . VAL A 1 146 ? -13.275 7.372 6.760 1.00 87.38 146 VAL A O 1
ATOM 1112 N N . ALA A 1 147 ? -11.563 7.750 8.167 1.00 87.88 147 ALA A N 1
ATOM 1113 C CA . ALA A 1 147 ? -10.573 8.052 7.140 1.00 87.88 147 ALA A CA 1
ATOM 1114 C C . ALA A 1 147 ? -9.732 6.806 6.814 1.00 87.88 147 ALA A C 1
ATOM 1116 O O . ALA A 1 147 ? -9.122 6.208 7.701 1.00 87.88 147 ALA A O 1
ATOM 1117 N N . VAL A 1 148 ? -9.689 6.394 5.543 1.00 91.81 148 VAL A N 1
ATOM 1118 C CA . VAL A 1 148 ? -8.770 5.341 5.087 1.00 91.81 148 VAL A CA 1
ATOM 1119 C C . VAL A 1 148 ? -7.454 5.984 4.672 1.00 91.81 148 VAL A C 1
ATOM 1121 O O . VAL A 1 148 ? -7.399 6.731 3.697 1.00 91.81 148 VAL A O 1
ATOM 1124 N N . ILE A 1 149 ? -6.385 5.645 5.383 1.00 94.69 149 ILE A N 1
ATOM 1125 C CA . ILE A 1 149 ? -5.041 6.166 5.138 1.00 94.69 149 ILE A CA 1
ATOM 1126 C C . ILE A 1 149 ? -4.208 5.092 4.437 1.00 94.69 149 ILE A C 1
ATOM 1128 O O . ILE A 1 149 ? -4.281 3.906 4.766 1.00 94.69 149 ILE A O 1
ATOM 1132 N N . LYS A 1 150 ? -3.429 5.499 3.435 1.00 95.81 150 LYS A N 1
ATOM 1133 C CA . LYS A 1 150 ? -2.485 4.628 2.727 1.00 95.81 150 LYS A CA 1
ATOM 1134 C C . LYS A 1 150 ? -1.203 5.412 2.505 1.00 95.81 150 LYS A C 1
ATOM 1136 O O . LYS A 1 150 ? -1.240 6.388 1.761 1.00 95.81 150 LYS A O 1
ATOM 1141 N N . CYS A 1 151 ? -0.088 4.989 3.091 1.00 93.88 151 CYS A N 1
ATOM 1142 C CA . CYS A 1 151 ? 1.144 5.766 3.007 1.00 93.88 151 CYS A CA 1
ATOM 1143 C C . CYS A 1 151 ? 1.705 5.866 1.597 1.00 93.88 151 CYS A C 1
ATOM 1145 O O . CYS A 1 151 ? 2.116 6.948 1.195 1.00 93.88 151 CYS A O 1
ATOM 1147 N N . THR A 1 152 ? 1.610 4.790 0.816 1.00 93.94 152 THR A N 1
ATOM 1148 C CA . THR A 1 152 ? 2.152 4.726 -0.545 1.00 93.94 152 THR A CA 1
ATOM 1149 C C . THR A 1 152 ? 1.634 5.841 -1.460 1.00 93.94 152 THR A C 1
ATOM 1151 O O . THR A 1 152 ? 2.441 6.604 -1.980 1.00 93.94 152 THR A O 1
ATOM 1154 N N . PRO A 1 153 ? 0.313 6.044 -1.631 1.00 93.06 153 PRO A N 1
ATOM 1155 C CA . PRO A 1 153 ? -0.183 7.186 -2.398 1.00 93.06 153 PRO A CA 1
ATOM 1156 C C . PRO A 1 153 ? -0.107 8.531 -1.655 1.00 93.06 153 PRO A C 1
ATOM 1158 O O . PRO A 1 153 ? -0.362 9.553 -2.279 1.00 93.06 153 PRO A O 1
ATOM 1161 N N . LEU A 1 154 ? 0.194 8.556 -0.352 1.00 94.62 154 LEU A N 1
ATOM 1162 C CA . LEU A 1 154 ? 0.285 9.785 0.444 1.00 94.62 154 LEU A CA 1
ATOM 1163 C C . LEU A 1 154 ? 1.722 10.271 0.655 1.00 94.62 154 LEU A C 1
ATOM 1165 O O . LEU A 1 154 ? 1.896 11.288 1.317 1.00 94.62 154 LEU A O 1
ATOM 1169 N N . GLY A 1 155 ? 2.740 9.619 0.096 1.00 95.06 155 GLY A N 1
ATOM 1170 C CA . GLY A 1 155 ? 4.112 10.127 0.167 1.00 95.06 155 GLY A CA 1
ATOM 1171 C C . GLY A 1 155 ? 4.834 9.831 1.474 1.00 95.06 155 GLY A C 1
ATOM 1172 O O . GLY A 1 155 ? 5.612 10.661 1.928 1.00 95.06 155 GLY A O 1
ATOM 1173 N N . GLY A 1 156 ? 4.578 8.671 2.077 1.00 96.19 156 GLY A N 1
ATOM 1174 C CA . GLY A 1 156 ? 5.321 8.200 3.242 1.00 96.19 156 GLY A CA 1
ATOM 1175 C C . GLY A 1 156 ? 4.499 8.129 4.522 1.00 96.19 156 GLY A C 1
ATOM 1176 O O . GLY A 1 156 ? 3.379 8.635 4.622 1.00 96.19 156 GLY A O 1
ATOM 1177 N N . VAL A 1 157 ? 5.058 7.447 5.514 1.00 97.56 157 VAL A N 1
ATOM 1178 C CA . VAL A 1 157 ? 4.488 7.225 6.840 1.00 97.56 157 VAL A CA 1
ATOM 1179 C C . VAL A 1 157 ? 4.352 8.541 7.596 1.00 97.56 157 VAL A C 1
ATOM 1181 O O . VAL A 1 157 ? 3.274 8.807 8.120 1.00 97.56 157 VAL A O 1
ATOM 1184 N N . ARG A 1 158 ? 5.385 9.397 7.609 1.00 96.56 158 ARG A N 1
ATOM 1185 C CA . ARG A 1 158 ? 5.334 10.688 8.324 1.00 96.56 158 ARG A CA 1
ATOM 1186 C C . ARG A 1 158 ? 4.240 11.600 7.782 1.00 96.56 158 ARG A C 1
ATOM 1188 O O . ARG A 1 158 ? 3.343 11.982 8.526 1.00 96.56 158 ARG A O 1
ATOM 1195 N N . ARG A 1 159 ? 4.240 11.836 6.467 1.00 95.56 159 ARG A N 1
ATOM 1196 C CA . ARG A 1 159 ? 3.194 12.629 5.805 1.00 95.56 159 ARG A CA 1
ATOM 1197 C C . ARG A 1 159 ? 1.802 12.029 6.017 1.00 95.56 159 ARG A C 1
ATOM 1199 O O . ARG A 1 159 ? 0.820 12.749 6.148 1.00 95.56 159 ARG A O 1
ATOM 1206 N N . SER A 1 160 ? 1.692 10.705 6.088 1.00 96.50 160 SER A N 1
ATOM 1207 C CA . SER A 1 160 ? 0.410 10.051 6.366 1.00 96.50 160 SER A CA 1
ATOM 1208 C C . SER A 1 160 ? -0.091 10.250 7.790 1.00 96.50 160 SER A C 1
ATOM 1210 O O . SER A 1 160 ? -1.303 10.285 7.983 1.00 96.50 160 SER A O 1
ATOM 1212 N N . LEU A 1 161 ? 0.802 10.378 8.773 1.00 96.81 161 LEU A N 1
ATOM 1213 C CA . LEU A 1 161 ? 0.429 10.727 10.145 1.00 96.81 161 LEU A CA 1
ATOM 1214 C C . LEU A 1 161 ? -0.099 12.164 10.215 1.00 96.81 161 LEU A C 1
ATOM 1216 O O . LEU A 1 161 ? -1.131 12.386 10.839 1.00 96.81 161 LEU A O 1
ATOM 1220 N N . GLU A 1 162 ? 0.530 13.102 9.502 1.00 95.50 162 GLU A N 1
ATOM 1221 C CA . GLU A 1 162 ? 0.037 14.483 9.370 1.00 95.50 162 GLU A CA 1
ATOM 1222 C C . GLU A 1 162 ? -1.353 14.522 8.714 1.00 95.50 162 GLU A C 1
ATOM 1224 O O . GLU A 1 162 ? -2.255 15.206 9.190 1.00 95.50 162 GLU A O 1
ATOM 1229 N N . VAL A 1 163 ? -1.565 13.735 7.651 1.00 92.56 163 VAL A N 1
ATOM 1230 C CA . VAL A 1 163 ? -2.883 13.603 7.002 1.00 92.56 163 VAL A CA 1
ATOM 1231 C C . VAL A 1 163 ? -3.913 12.968 7.936 1.00 92.56 163 VAL A C 1
ATOM 1233 O O . VAL A 1 163 ? -5.063 13.402 7.951 1.00 92.56 163 VAL A O 1
ATOM 1236 N N . ALA A 1 164 ? -3.530 11.958 8.718 1.00 92.44 164 ALA A N 1
ATOM 1237 C CA . ALA A 1 164 ? -4.417 11.327 9.691 1.00 92.44 164 ALA A CA 1
ATOM 1238 C C . ALA A 1 164 ? -4.851 12.312 10.789 1.00 92.44 164 ALA A C 1
ATOM 1240 O O . ALA A 1 164 ? -6.032 12.369 11.128 1.00 92.44 164 ALA A O 1
ATOM 1241 N N . GLU A 1 165 ? -3.918 13.118 11.300 1.00 92.50 165 GLU A N 1
ATOM 1242 C CA . GLU A 1 165 ? -4.202 14.179 12.268 1.00 92.50 165 GLU A CA 1
ATOM 1243 C C . GLU A 1 165 ? -5.122 15.251 11.665 1.00 92.50 165 GLU A C 1
ATOM 1245 O O . GLU A 1 165 ? -6.168 15.563 12.236 1.00 92.50 165 GLU A O 1
ATOM 1250 N N . ALA A 1 166 ? -4.789 15.751 10.471 1.00 88.94 166 ALA A N 1
ATOM 1251 C CA . ALA A 1 166 ? -5.565 16.779 9.778 1.00 88.94 166 ALA A CA 1
ATOM 1252 C C . ALA A 1 166 ? -6.989 16.322 9.419 1.00 88.94 166 ALA A C 1
ATOM 1254 O O . ALA A 1 166 ? -7.919 17.130 9.427 1.00 88.94 166 ALA A O 1
ATOM 1255 N N . ALA A 1 167 ? -7.186 15.029 9.135 1.00 86.12 167 ALA A N 1
ATOM 1256 C CA . ALA A 1 167 ? -8.504 14.474 8.845 1.00 86.12 167 ALA A CA 1
ATOM 1257 C C . ALA A 1 167 ? -9.467 14.584 10.040 1.00 86.12 167 ALA A C 1
ATOM 1259 O O . ALA A 1 167 ? -10.680 14.645 9.828 1.00 86.12 167 ALA A O 1
ATOM 1260 N N . GLY A 1 168 ? -8.955 14.592 11.279 1.00 85.31 168 GLY A N 1
ATOM 1261 C CA . GLY A 1 168 ? -9.762 14.743 12.495 1.00 85.31 168 GLY A CA 1
ATOM 1262 C C . GLY A 1 168 ? -10.823 13.651 12.694 1.00 85.31 168 GLY A C 1
ATOM 1263 O O . GLY A 1 168 ? -11.814 13.872 13.389 1.00 85.31 168 GLY A O 1
ATOM 1264 N N . LEU A 1 169 ? -10.648 12.487 12.058 1.00 85.81 169 LEU A N 1
ATOM 1265 C CA . LEU A 1 169 ? -11.551 11.337 12.118 1.00 85.81 169 LEU A CA 1
ATOM 1266 C C . LEU A 1 169 ? -10.801 10.089 12.601 1.00 85.81 169 LEU A C 1
ATOM 1268 O O . LEU A 1 169 ? -9.594 9.976 12.372 1.00 85.81 169 LEU A O 1
ATOM 1272 N N . PRO A 1 170 ? -11.511 9.093 13.166 1.00 90.31 170 PRO A N 1
ATOM 1273 C CA . PRO A 1 170 ? -10.954 7.759 13.350 1.00 90.31 170 PRO A CA 1
ATOM 1274 C C . PRO A 1 170 ? -10.334 7.243 12.046 1.00 90.31 170 PRO A C 1
ATOM 1276 O O . PRO A 1 170 ? -10.974 7.256 10.989 1.00 90.31 170 PRO A O 1
ATOM 1279 N N . CYS A 1 171 ? -9.086 6.788 12.118 1.00 92.56 171 CYS A N 1
ATOM 1280 C CA . CYS A 1 171 ? -8.328 6.345 10.954 1.00 92.56 171 CYS A CA 1
ATOM 1281 C C . CYS A 1 171 ? -8.244 4.818 10.877 1.00 92.56 171 CYS A C 1
ATOM 1283 O O . CYS A 1 171 ? -8.176 4.114 11.883 1.00 92.56 171 CYS A O 1
ATOM 1285 N N . VAL A 1 172 ? -8.202 4.298 9.652 1.00 95.00 172 VAL A N 1
ATOM 1286 C CA . VAL A 1 172 ? -7.856 2.904 9.367 1.00 95.00 172 VAL A CA 1
ATOM 1287 C C . VAL A 1 172 ? -6.834 2.861 8.241 1.00 95.00 172 VAL A C 1
ATOM 1289 O O . VAL A 1 172 ? -6.989 3.535 7.225 1.00 95.00 172 VAL A O 1
ATOM 1292 N N . VAL A 1 173 ? -5.788 2.055 8.396 1.00 97.25 173 VAL A N 1
ATOM 1293 C CA . VAL A 1 173 ? -4.771 1.907 7.350 1.00 97.25 173 VAL A CA 1
ATOM 1294 C C . VAL A 1 173 ? -5.191 0.828 6.359 1.00 97.25 173 VAL A C 1
ATOM 1296 O O . VAL A 1 173 ? -5.748 -0.202 6.741 1.00 97.25 173 VAL A O 1
ATOM 1299 N N . SER A 1 174 ? -4.928 1.037 5.072 1.00 96.12 174 SER A N 1
ATOM 1300 C CA . SER A 1 174 ? -5.136 0.031 4.030 1.00 96.12 174 SER A CA 1
ATOM 1301 C C . SER A 1 174 ? -3.937 -0.026 3.092 1.00 96.12 174 SER A C 1
ATOM 1303 O O . SER A 1 174 ? -3.253 0.958 2.855 1.00 96.12 174 SER A O 1
ATOM 1305 N N . SER A 1 175 ? -3.725 -1.191 2.499 1.00 94.81 175 SER A N 1
ATOM 1306 C CA . SER A 1 175 ? -2.678 -1.398 1.499 1.00 94.81 175 SER A CA 1
ATOM 1307 C C . SER A 1 175 ? -3.113 -0.931 0.108 1.00 94.81 175 SER A C 1
ATOM 1309 O O . SER A 1 175 ? -4.305 -0.704 -0.164 1.00 94.81 175 SER A O 1
ATOM 1311 N N . ALA A 1 176 ? -2.134 -0.839 -0.785 1.00 93.62 176 ALA A N 1
ATOM 1312 C CA . ALA A 1 176 ? -2.284 -0.630 -2.214 1.00 93.62 176 ALA A CA 1
ATOM 1313 C C . ALA A 1 176 ? -1.706 -1.809 -3.033 1.00 93.62 176 ALA A C 1
ATOM 1315 O O . ALA A 1 176 ? -1.255 -1.624 -4.163 1.00 93.62 176 ALA A O 1
ATOM 1316 N N . LEU A 1 177 ? -1.806 -3.029 -2.483 1.00 95.38 177 LEU A N 1
ATOM 1317 C CA . LEU A 1 177 ? -1.343 -4.299 -3.073 1.00 95.38 177 LEU A CA 1
ATOM 1318 C C . LEU A 1 177 ? 0.175 -4.386 -3.238 1.00 95.38 177 LEU A C 1
ATOM 1320 O O . LEU A 1 177 ? 0.663 -4.847 -4.264 1.00 95.38 177 LEU A O 1
ATOM 1324 N N . GLU A 1 178 ? 0.914 -3.904 -2.258 1.00 97.81 178 GLU A N 1
ATOM 1325 C CA . GLU A 1 178 ? 2.358 -4.064 -2.172 1.00 97.81 178 GLU A CA 1
ATOM 1326 C C . GLU A 1 178 ? 2.756 -5.531 -1.904 1.00 97.81 178 GLU A C 1
ATOM 1328 O O . GLU A 1 178 ? 1.934 -6.351 -1.474 1.00 97.81 178 GLU A O 1
ATOM 1333 N N . THR A 1 179 ? 4.032 -5.854 -2.120 1.00 98.38 179 THR A N 1
ATOM 1334 C CA . THR A 1 179 ? 4.662 -7.041 -1.512 1.00 98.38 179 THR A CA 1
ATOM 1335 C C . THR A 1 179 ? 4.945 -6.779 -0.029 1.00 98.38 179 THR A C 1
ATOM 1337 O O . THR A 1 179 ? 4.638 -5.696 0.474 1.00 98.38 179 THR A O 1
ATOM 1340 N N . SER A 1 180 ? 5.546 -7.722 0.705 1.00 98.44 180 SER A N 1
ATOM 1341 C CA . SER A 1 180 ? 5.934 -7.449 2.100 1.00 98.44 180 SER A CA 1
ATOM 1342 C C . SER A 1 180 ? 6.877 -6.248 2.252 1.00 98.44 180 SER A C 1
ATOM 1344 O O . SER A 1 180 ? 6.819 -5.585 3.285 1.00 98.44 180 SER A O 1
ATOM 1346 N N . VAL A 1 181 ? 7.683 -5.914 1.235 1.00 98.00 181 VAL A N 1
ATOM 1347 C CA . VAL A 1 181 ? 8.585 -4.747 1.275 1.00 98.00 181 VAL A CA 1
ATOM 1348 C C . VAL A 1 181 ? 7.784 -3.444 1.373 1.00 98.00 181 VAL A C 1
ATOM 1350 O O . VAL A 1 181 ? 7.945 -2.679 2.324 1.00 98.00 181 VAL A O 1
ATOM 1353 N N . GLY A 1 182 ? 6.862 -3.191 0.441 1.00 97.62 182 GLY A N 1
ATOM 1354 C CA . GLY A 1 182 ? 6.009 -2.002 0.481 1.00 97.62 182 GLY A CA 1
ATOM 1355 C C . GLY A 1 182 ? 4.959 -2.048 1.596 1.00 97.62 182 GLY A C 1
ATOM 1356 O O . GLY A 1 182 ? 4.685 -1.033 2.238 1.00 97.62 182 GLY A O 1
ATOM 1357 N N . LEU A 1 183 ? 4.407 -3.232 1.892 1.00 98.19 183 LEU A N 1
ATOM 1358 C CA . LEU A 1 183 ? 3.398 -3.414 2.939 1.00 98.19 183 LEU A CA 1
ATOM 1359 C C . LEU A 1 183 ? 3.947 -3.042 4.321 1.00 98.19 183 LEU A C 1
ATOM 1361 O O . LEU A 1 183 ? 3.194 -2.545 5.159 1.00 98.19 183 LEU A O 1
ATOM 1365 N N . ALA A 1 184 ? 5.251 -3.214 4.549 1.00 98.06 184 ALA A N 1
ATOM 1366 C CA . ALA A 1 184 ? 5.894 -2.873 5.810 1.00 98.06 184 ALA A CA 1
ATOM 1367 C C . ALA A 1 184 ? 5.721 -1.395 6.199 1.00 98.06 184 ALA A C 1
ATOM 1369 O O . ALA A 1 184 ? 5.462 -1.124 7.369 1.00 98.06 184 ALA A O 1
ATOM 1370 N N . ALA A 1 185 ? 5.736 -0.449 5.248 1.00 98.00 185 ALA A N 1
ATOM 1371 C CA . ALA A 1 185 ? 5.462 0.961 5.564 1.00 98.00 185 ALA A CA 1
ATOM 1372 C C . ALA A 1 185 ? 4.015 1.192 6.013 1.00 98.00 185 ALA A C 1
ATOM 137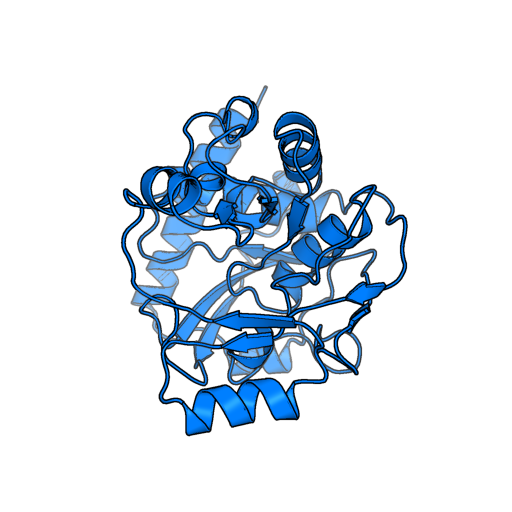4 O O . ALA A 1 185 ? 3.761 1.975 6.925 1.00 98.00 185 ALA A O 1
ATOM 1375 N N . GLN A 1 186 ? 3.059 0.475 5.423 1.00 98.19 186 GLN A N 1
ATOM 1376 C CA . GLN A 1 186 ? 1.658 0.564 5.833 1.00 98.19 186 GLN A CA 1
ATOM 1377 C C . GLN A 1 186 ? 1.462 -0.005 7.243 1.00 98.19 186 GLN A C 1
ATOM 1379 O O . GLN A 1 186 ? 0.730 0.557 8.058 1.00 98.19 186 GLN A O 1
ATOM 1384 N N . VAL A 1 187 ? 2.133 -1.117 7.552 1.00 98.31 187 VAL A N 1
ATOM 1385 C CA . VAL A 1 187 ? 2.106 -1.705 8.895 1.00 98.31 187 VAL A CA 1
ATOM 1386 C C . VAL A 1 187 ? 2.801 -0.783 9.903 1.00 98.31 187 VAL A C 1
ATOM 1388 O O . VAL A 1 187 ? 2.277 -0.599 10.998 1.00 98.31 187 VAL A O 1
ATOM 1391 N N . ALA A 1 188 ? 3.914 -0.148 9.532 1.00 98.12 188 ALA A N 1
ATOM 1392 C CA . ALA A 1 188 ? 4.599 0.835 10.366 1.00 98.12 188 ALA A CA 1
ATOM 1393 C C . ALA A 1 188 ? 3.721 2.062 10.650 1.00 98.12 188 ALA A C 1
ATOM 1395 O O . ALA A 1 188 ? 3.595 2.467 11.803 1.00 98.12 188 ALA A O 1
ATOM 1396 N N . LEU A 1 189 ? 3.017 2.589 9.641 1.00 98.12 189 LEU A N 1
ATOM 1397 C CA . LEU A 1 189 ? 2.009 3.636 9.825 1.00 98.12 189 LEU A CA 1
ATOM 1398 C C . LEU A 1 189 ? 0.928 3.204 10.825 1.00 98.12 189 LEU A C 1
ATOM 1400 O O . LEU A 1 189 ? 0.636 3.930 11.772 1.00 98.12 189 LEU A O 1
ATOM 1404 N N . ALA A 1 190 ? 0.360 2.007 10.654 1.00 98.19 190 ALA A N 1
ATOM 1405 C CA . ALA A 1 190 ? -0.627 1.471 11.591 1.00 98.19 190 ALA A CA 1
ATOM 1406 C C . ALA A 1 190 ? -0.045 1.285 13.005 1.00 98.19 190 ALA A C 1
ATOM 1408 O O . ALA A 1 190 ? -0.751 1.452 13.998 1.00 98.19 190 ALA A O 1
ATOM 1409 N N . GLY A 1 191 ? 1.243 0.959 13.109 1.00 98.12 191 GLY A N 1
ATOM 1410 C CA . GLY A 1 191 ? 1.991 0.867 14.358 1.00 98.12 191 GLY A CA 1
ATOM 1411 C C . GLY A 1 191 ? 2.230 2.215 15.041 1.00 98.12 191 GLY A C 1
ATOM 1412 O O . GLY A 1 191 ? 2.270 2.262 16.266 1.00 98.12 191 GLY A O 1
ATOM 1413 N N . ALA A 1 192 ? 2.338 3.301 14.276 1.00 97.81 192 ALA A N 1
ATOM 1414 C CA 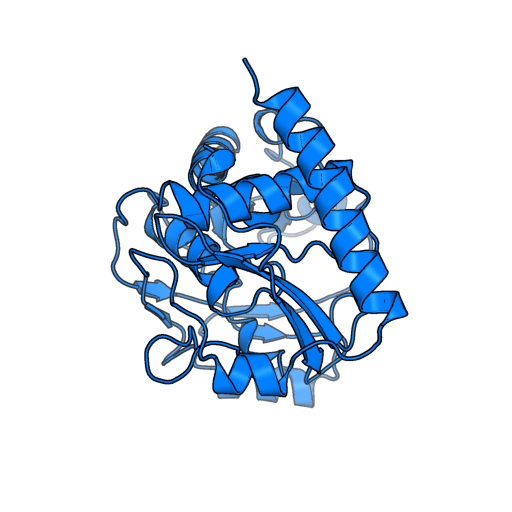. ALA A 1 192 ? 2.639 4.645 14.770 1.00 97.81 192 ALA A CA 1
ATOM 1415 C C . ALA A 1 192 ? 1.395 5.508 15.058 1.00 97.81 192 ALA A C 1
ATOM 1417 O O . ALA A 1 192 ? 1.494 6.486 15.795 1.00 97.81 192 ALA A O 1
ATOM 1418 N N . LEU A 1 193 ? 0.218 5.165 14.516 1.00 97.06 193 LEU A N 1
ATOM 1419 C CA . LEU A 1 193 ? -1.023 5.900 14.803 1.00 97.06 193 LEU A CA 1
ATOM 1420 C C . LEU A 1 193 ? -1.335 5.922 16.316 1.00 97.06 193 LEU A C 1
ATOM 1422 O O . LEU A 1 193 ? -1.185 4.885 16.963 1.00 97.06 193 LEU A O 1
ATOM 1426 N N . PRO A 1 194 ? -1.827 7.028 16.901 1.00 94.56 194 PRO A N 1
ATOM 1427 C CA . PRO A 1 194 ? -2.173 7.066 18.327 1.00 94.56 194 PRO A CA 1
ATOM 1428 C C . PRO A 1 194 ? -3.253 6.042 18.702 1.00 94.56 194 PRO A C 1
ATOM 1430 O O . PRO A 1 194 ? -3.099 5.285 19.661 1.00 94.56 194 PRO A O 1
ATOM 1433 N N . GLU A 1 195 ? -4.297 5.947 17.878 1.00 93.81 195 GLU A N 1
ATOM 1434 C CA . GLU A 1 195 ? -5.450 5.068 18.076 1.00 93.81 195 GLU A CA 1
ATOM 1435 C C . GLU A 1 195 ? -5.673 4.182 16.845 1.00 93.81 195 GLU A C 1
ATOM 1437 O O . GLU A 1 195 ? -5.428 4.592 15.708 1.00 93.81 195 GLU A O 1
ATOM 1442 N N . LEU A 1 196 ? -6.125 2.944 17.073 1.00 94.12 196 LEU A N 1
ATOM 1443 C CA . LEU A 1 196 ? -6.376 1.969 16.011 1.00 94.12 196 LEU A CA 1
ATOM 1444 C C . LEU A 1 196 ? -7.537 1.035 16.380 1.00 94.12 196 LEU A C 1
ATOM 1446 O O . LEU A 1 196 ? -7.360 -0.159 16.625 1.00 94.12 196 LEU A O 1
ATOM 1450 N N . ASP A 1 197 ? -8.743 1.596 16.414 1.00 90.19 197 ASP A N 1
ATOM 1451 C CA . ASP A 1 197 ? -9.963 0.875 16.811 1.00 90.19 197 ASP A CA 1
ATOM 1452 C C . ASP A 1 197 ? -10.499 -0.070 15.728 1.00 90.19 197 ASP A C 1
ATOM 1454 O O . ASP A 1 197 ? -11.348 -0.930 15.982 1.00 90.19 197 ASP A O 1
ATOM 1458 N N . LEU A 1 198 ? -10.034 0.109 14.490 1.00 92.00 198 LEU A N 1
ATOM 1459 C CA . LEU A 1 198 ? -10.469 -0.645 13.324 1.00 92.00 198 LEU A CA 1
ATOM 1460 C C . LEU A 1 198 ? -9.336 -1.518 12.794 1.00 92.00 198 LEU A C 1
ATOM 1462 O O . LEU A 1 198 ? -8.193 -1.086 12.652 1.00 92.00 198 LEU A O 1
ATOM 1466 N N . ALA A 1 199 ? -9.684 -2.752 12.441 1.00 94.75 199 ALA A N 1
ATOM 1467 C CA . ALA A 1 199 ? -8.753 -3.672 11.811 1.00 94.75 199 ALA A CA 1
ATOM 1468 C C . ALA A 1 199 ? -8.317 -3.146 10.430 1.00 94.75 199 ALA A C 1
ATOM 1470 O O . ALA A 1 199 ? -9.157 -2.730 9.632 1.00 94.75 199 ALA A O 1
ATOM 1471 N N . CYS A 1 200 ? -7.013 -3.170 10.153 1.00 97.44 200 CYS A N 1
ATOM 1472 C CA . CYS A 1 200 ? -6.425 -2.578 8.954 1.00 97.44 200 CYS A CA 1
ATOM 1473 C C . CYS A 1 200 ? -6.599 -3.443 7.697 1.00 97.44 200 CYS A C 1
ATOM 1475 O O . CYS A 1 200 ? -6.501 -4.672 7.735 1.00 97.44 200 CYS A O 1
ATOM 1477 N N . GLY A 1 201 ? -6.724 -2.795 6.539 1.00 96.19 201 GLY A N 1
ATOM 1478 C CA . GLY A 1 201 ? -6.795 -3.412 5.209 1.00 96.19 201 GLY A CA 1
ATOM 1479 C C . GLY A 1 201 ? -5.447 -3.905 4.684 1.00 96.19 201 GLY A C 1
ATOM 1480 O O . GLY A 1 201 ? -5.086 -3.608 3.541 1.00 96.19 201 GLY A O 1
ATOM 1481 N N . LEU A 1 202 ? -4.690 -4.615 5.522 1.00 96.94 202 LEU A N 1
ATOM 1482 C CA . LEU A 1 202 ? -3.301 -5.024 5.274 1.00 96.94 202 LEU A CA 1
ATOM 1483 C C . LEU A 1 202 ? -3.142 -6.532 5.027 1.00 96.94 202 LEU A C 1
ATOM 1485 O O . LEU A 1 202 ? -2.057 -6.991 4.705 1.00 96.94 202 LEU A O 1
ATOM 1489 N N . GLY A 1 203 ? -4.231 -7.308 5.061 1.00 93.75 203 GLY A N 1
ATOM 1490 C CA . GLY A 1 203 ? -4.234 -8.738 4.708 1.00 93.75 203 GLY A CA 1
ATOM 1491 C C . GLY A 1 203 ? -4.158 -9.047 3.206 1.00 93.75 203 GLY A C 1
ATOM 1492 O O . GLY A 1 203 ? -4.627 -10.101 2.770 1.00 93.75 203 GLY A O 1
ATOM 1493 N N . THR A 1 204 ? -3.650 -8.130 2.385 1.00 94.69 204 THR A N 1
ATOM 1494 C CA . THR A 1 204 ? -3.712 -8.210 0.915 1.00 94.69 204 THR A CA 1
ATOM 1495 C C . THR A 1 204 ? -2.644 -9.085 0.287 1.00 94.69 204 THR A C 1
ATOM 1497 O O . THR A 1 204 ? -2.833 -9.510 -0.849 1.00 94.69 204 THR A O 1
ATOM 1500 N N . LEU A 1 205 ? -1.606 -9.473 1.031 1.00 95.12 205 LEU A N 1
ATOM 1501 C CA . LEU A 1 205 ? -0.627 -10.457 0.565 1.00 95.12 205 LEU A CA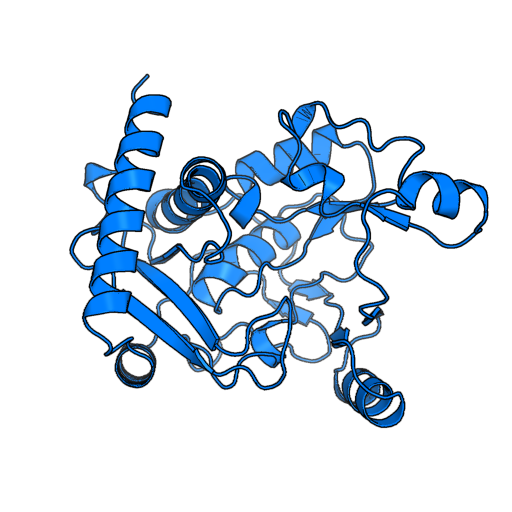 1
ATOM 1502 C C . LEU A 1 205 ? -1.283 -11.807 0.206 1.00 95.12 205 LEU A C 1
ATOM 1504 O O . LEU A 1 205 ? -0.792 -12.552 -0.636 1.00 95.12 205 LEU A O 1
ATOM 1508 N N . SER A 1 206 ? -2.454 -12.099 0.789 1.00 91.81 206 SER A N 1
ATOM 1509 C CA . SER A 1 206 ? -3.289 -13.257 0.438 1.00 91.81 206 SER A CA 1
ATOM 1510 C C . SER A 1 206 ? -3.860 -13.219 -0.987 1.00 91.81 206 SER A C 1
ATOM 1512 O O . SER A 1 206 ? -4.305 -14.254 -1.482 1.00 91.81 206 SER A O 1
ATOM 1514 N N . LEU A 1 207 ? -3.856 -12.060 -1.655 1.00 93.62 207 LEU A N 1
ATOM 1515 C CA . LEU A 1 207 ? -4.311 -11.894 -3.039 1.00 93.62 207 LEU A CA 1
ATOM 1516 C C . LEU A 1 207 ? -3.212 -12.214 -4.059 1.00 93.62 207 LEU A C 1
ATOM 1518 O O . LEU A 1 207 ? -3.531 -12.462 -5.222 1.00 93.62 207 LEU A O 1
ATOM 1522 N N . LEU A 1 208 ? -1.945 -12.231 -3.644 1.00 96.75 208 LEU A N 1
ATOM 1523 C CA . LEU A 1 208 ? -0.808 -12.552 -4.501 1.00 96.75 208 LEU A CA 1
ATOM 1524 C C . LEU A 1 208 ? -0.536 -14.065 -4.487 1.00 96.75 208 LEU A C 1
ATOM 1526 O O . LEU A 1 208 ? -0.766 -14.757 -3.486 1.00 96.75 208 LEU A O 1
ATOM 1530 N N . ASN A 1 209 ? -0.060 -14.617 -5.604 1.00 96.44 209 ASN A N 1
ATOM 1531 C CA . ASN A 1 209 ? 0.335 -16.027 -5.652 1.00 96.44 209 ASN A CA 1
ATOM 1532 C C . ASN A 1 209 ? 1.538 -16.293 -4.743 1.00 96.44 209 ASN A C 1
ATOM 1534 O O . ASN A 1 209 ? 1.577 -17.335 -4.085 1.00 96.44 209 ASN A O 1
ATOM 1538 N N . SER A 1 210 ? 2.453 -15.328 -4.655 1.00 96.50 210 SER A N 1
ATOM 1539 C CA . SER A 1 210 ? 3.657 -15.372 -3.833 1.00 96.50 210 SER A CA 1
ATOM 1540 C C . SER A 1 210 ? 3.951 -14.011 -3.212 1.00 96.50 210 SER A C 1
ATOM 1542 O O . SER A 1 210 ? 3.240 -13.038 -3.443 1.00 96.50 210 SER A O 1
ATOM 1544 N N . ASP A 1 211 ? 4.991 -13.982 -2.396 1.00 97.50 211 ASP A N 1
ATOM 1545 C CA . ASP A 1 211 ? 5.646 -12.782 -1.891 1.00 97.50 211 ASP A CA 1
ATOM 1546 C C . ASP A 1 211 ? 7.112 -12.771 -2.363 1.00 97.50 211 ASP A C 1
ATOM 1548 O O . ASP A 1 211 ? 7.570 -13.763 -2.942 1.00 97.50 211 ASP A O 1
ATOM 1552 N N . LEU A 1 212 ? 7.823 -11.669 -2.114 1.00 98.19 212 LEU A N 1
ATOM 1553 C CA . LEU A 1 212 ? 9.264 -11.519 -2.354 1.00 98.19 212 LEU A CA 1
ATOM 1554 C C . LEU A 1 212 ? 10.097 -11.623 -1.076 1.00 98.19 212 LEU A C 1
ATOM 1556 O O . LEU A 1 212 ? 11.315 -11.678 -1.158 1.00 98.19 212 LEU A O 1
ATOM 1560 N N . VAL A 1 213 ? 9.460 -11.671 0.093 1.00 98.06 213 VAL A N 1
ATOM 1561 C CA . VAL A 1 213 ? 10.108 -11.909 1.385 1.00 98.06 213 VAL A CA 1
ATOM 1562 C C . VAL A 1 213 ? 9.770 -13.329 1.840 1.00 98.06 213 VAL A C 1
ATOM 1564 O O . VAL A 1 213 ? 8.639 -13.794 1.663 1.00 98.06 213 VAL A O 1
ATOM 1567 N N . SER A 1 214 ? 10.744 -14.043 2.402 1.00 94.69 214 SER A N 1
ATOM 1568 C CA . SER A 1 214 ? 10.580 -15.418 2.875 1.00 94.69 214 SER A CA 1
ATOM 1569 C C . SER A 1 214 ? 10.537 -15.506 4.407 1.00 94.69 214 SER A C 1
ATOM 1571 O O . SER A 1 214 ? 10.726 -14.529 5.130 1.00 94.69 214 SER A O 1
ATOM 1573 N N . GLY A 1 215 ? 10.217 -16.697 4.921 1.00 92.31 215 GLY A N 1
ATOM 1574 C CA . GLY A 1 215 ? 10.248 -16.978 6.357 1.00 92.31 215 GLY A CA 1
ATOM 1575 C C . GLY A 1 215 ? 9.301 -16.115 7.198 1.00 92.31 215 GLY A C 1
ATOM 1576 O O . GLY A 1 215 ? 8.185 -15.799 6.785 1.00 92.31 215 GLY A O 1
ATOM 1577 N N . SER A 1 216 ? 9.749 -15.778 8.409 1.00 90.00 216 SER A N 1
ATOM 1578 C CA . SER A 1 216 ? 8.991 -14.993 9.392 1.00 90.00 216 SER A CA 1
ATOM 1579 C C . SER A 1 216 ? 8.948 -13.492 9.097 1.00 90.00 216 SER A C 1
ATOM 1581 O O . SER A 1 216 ? 8.177 -12.788 9.741 1.00 90.00 216 SER A O 1
ATOM 1583 N N . GLU A 1 217 ? 9.765 -13.000 8.163 1.00 93.69 217 GLU A N 1
ATOM 1584 C CA . GLU A 1 217 ? 9.766 -11.588 7.753 1.00 93.69 217 GLU A CA 1
ATOM 1585 C C . GLU A 1 217 ? 8.684 -11.285 6.705 1.00 93.69 217 GLU A C 1
ATOM 1587 O O . GLU A 1 217 ? 8.287 -10.134 6.531 1.00 93.69 217 GLU A O 1
ATOM 1592 N N . SER A 1 218 ? 8.157 -12.319 6.036 1.00 96.44 218 SER A N 1
ATOM 1593 C CA . SER A 1 218 ? 6.983 -12.190 5.171 1.00 96.44 218 SER A CA 1
ATOM 1594 C C . SER A 1 218 ? 5.773 -11.788 6.016 1.00 96.44 218 SER A C 1
ATOM 1596 O O . SER A 1 218 ? 5.394 -12.492 6.954 1.00 96.44 218 SER A O 1
ATOM 1598 N N . LEU A 1 219 ? 5.127 -10.676 5.662 1.00 96.50 219 LEU A N 1
ATOM 1599 C CA . LEU A 1 219 ? 3.992 -10.088 6.377 1.00 96.50 219 LEU A CA 1
ATOM 1600 C C . LEU A 1 219 ? 2.688 -10.844 6.081 1.00 96.50 219 LEU A C 1
ATOM 1602 O O . LEU A 1 219 ? 1.683 -10.294 5.621 1.00 96.50 219 LEU A O 1
ATOM 1606 N N . ARG A 1 220 ? 2.704 -12.153 6.341 1.00 93.31 220 ARG A N 1
ATOM 1607 C CA . ARG A 1 220 ? 1.533 -13.025 6.288 1.00 93.31 220 ARG A CA 1
ATOM 1608 C C . ARG A 1 220 ? 0.787 -12.954 7.609 1.00 93.31 220 ARG A C 1
ATOM 1610 O O . ARG A 1 220 ? 1.368 -13.060 8.683 1.00 93.31 220 ARG A O 1
ATOM 1617 N N . ALA A 1 221 ? -0.527 -12.808 7.504 1.00 91.88 221 ALA A N 1
ATOM 1618 C CA . ALA A 1 221 ? -1.406 -12.758 8.657 1.00 91.88 221 ALA A CA 1
ATOM 1619 C C . ALA A 1 221 ? -1.358 -14.057 9.467 1.00 91.88 221 ALA A C 1
ATOM 1621 O O . ALA A 1 221 ? -1.493 -15.143 8.899 1.00 91.88 221 ALA A O 1
ATOM 1622 N N . VAL A 1 222 ? -1.265 -13.928 10.789 1.00 91.56 222 VAL A N 1
ATOM 1623 C CA . VAL A 1 222 ? -1.448 -15.028 11.742 1.00 91.56 222 VAL A CA 1
ATOM 1624 C C . VAL A 1 222 ? -2.512 -14.593 12.744 1.00 91.56 222 VAL A C 1
ATOM 1626 O O . VAL A 1 222 ? -2.408 -13.517 13.330 1.00 91.56 222 VAL A O 1
ATOM 1629 N N . ASP A 1 223 ? -3.580 -15.384 12.873 1.00 91.69 223 ASP A N 1
ATOM 1630 C CA . ASP A 1 223 ? -4.725 -15.121 13.762 1.00 91.69 223 ASP A CA 1
ATOM 1631 C C . ASP A 1 223 ? -5.361 -13.725 13.605 1.00 91.69 223 ASP A C 1
ATOM 1633 O O . ASP A 1 223 ? -5.858 -13.134 14.562 1.00 91.69 223 ASP A O 1
ATOM 1637 N N . GLY A 1 224 ? -5.337 -13.176 12.385 1.00 92.88 224 GLY A N 1
ATOM 1638 C CA . GLY A 1 224 ? -5.889 -11.850 12.094 1.00 92.88 224 GLY A CA 1
ATOM 1639 C C . GLY A 1 224 ? -5.005 -10.682 12.542 1.00 92.88 224 GLY A C 1
ATOM 1640 O O . GLY A 1 224 ? -5.503 -9.560 12.651 1.00 92.88 224 GLY A O 1
ATOM 1641 N N . TYR A 1 225 ? -3.712 -10.920 12.774 1.00 97.12 225 TYR A N 1
ATOM 1642 C CA . TYR A 1 225 ? -2.729 -9.896 13.130 1.00 97.12 225 TYR A CA 1
ATOM 1643 C C . TYR A 1 225 ? -1.518 -9.902 12.195 1.00 97.12 225 TYR A C 1
ATOM 1645 O O . TYR A 1 225 ? -1.184 -10.920 11.583 1.00 97.12 225 TYR A O 1
ATOM 1653 N N . LEU A 1 226 ? -0.842 -8.753 12.133 1.00 97.62 226 LEU A N 1
ATOM 1654 C CA . LEU A 1 226 ? 0.503 -8.606 11.577 1.00 97.62 226 LEU A CA 1
ATOM 1655 C C . LEU A 1 226 ? 1.454 -8.035 12.642 1.00 97.62 226 LEU A C 1
ATOM 1657 O O . LEU A 1 226 ? 1.026 -7.163 13.409 1.00 97.62 226 LEU A O 1
ATOM 1661 N N . PRO A 1 227 ? 2.717 -8.496 12.701 1.00 97.38 227 PRO A N 1
ATOM 1662 C CA . PRO A 1 227 ? 3.746 -7.860 13.519 1.00 97.38 227 PRO A CA 1
ATOM 1663 C C . PRO A 1 227 ? 4.111 -6.494 12.931 1.00 97.38 227 PRO A C 1
ATOM 1665 O O . PRO A 1 227 ? 4.112 -6.337 11.712 1.00 97.38 227 PRO A O 1
ATOM 1668 N N . VAL A 1 228 ? 4.428 -5.515 13.778 1.00 97.81 228 VAL A N 1
ATOM 1669 C CA . VAL A 1 228 ? 4.868 -4.187 13.336 1.00 97.81 228 VAL A CA 1
ATOM 1670 C C . VAL A 1 228 ? 6.381 -4.194 13.108 1.00 97.81 228 VAL A C 1
ATOM 1672 O O . VAL A 1 228 ? 7.133 -4.343 14.074 1.00 97.81 228 VAL A O 1
ATOM 1675 N N . PRO A 1 229 ? 6.854 -4.044 11.857 1.00 94.62 229 PRO A N 1
ATOM 1676 C CA . PRO A 1 229 ? 8.278 -3.987 11.577 1.00 94.62 229 PRO A CA 1
ATOM 1677 C C . PRO A 1 229 ? 8.848 -2.624 11.984 1.00 94.62 229 PRO A C 1
ATOM 1679 O O . PRO A 1 229 ? 8.179 -1.597 11.875 1.00 94.62 229 PRO A O 1
ATOM 1682 N N . ARG A 1 230 ? 10.110 -2.612 12.422 1.00 91.69 230 ARG A N 1
ATOM 1683 C CA . ARG A 1 230 ? 10.861 -1.370 12.694 1.00 91.69 230 ARG A CA 1
ATOM 1684 C C . ARG A 1 230 ? 11.702 -0.915 11.504 1.00 91.69 230 ARG A C 1
ATOM 1686 O O . ARG A 1 230 ? 12.044 0.257 11.404 1.00 91.69 230 ARG A O 1
ATOM 1693 N N . THR A 1 231 ? 12.014 -1.843 10.607 1.00 91.56 231 THR A N 1
ATOM 1694 C CA . THR A 1 231 ? 12.787 -1.621 9.384 1.00 91.56 231 THR A CA 1
ATOM 1695 C C . THR A 1 231 ? 12.123 -2.353 8.220 1.00 91.56 231 THR A C 1
ATOM 1697 O O . THR A 1 231 ? 11.410 -3.336 8.453 1.00 91.56 231 THR A O 1
ATOM 1700 N N . PRO A 1 232 ? 12.341 -1.921 6.969 1.00 90.12 232 PRO A N 1
ATOM 1701 C CA . PRO A 1 232 ? 11.884 -2.677 5.810 1.00 90.12 232 PRO A CA 1
ATOM 1702 C C . PRO A 1 232 ? 12.495 -4.086 5.784 1.00 90.12 232 PRO A C 1
ATOM 1704 O O . PRO A 1 232 ? 13.703 -4.214 5.999 1.00 90.12 232 PRO A O 1
ATOM 1707 N N . PRO A 1 233 ? 11.702 -5.144 5.526 1.00 96.12 233 PRO A N 1
ATOM 1708 C CA . PRO A 1 233 ? 12.251 -6.477 5.327 1.00 96.12 233 PRO A CA 1
ATOM 1709 C C . PRO A 1 233 ? 13.050 -6.522 4.020 1.00 96.12 233 PRO A C 1
ATOM 1711 O O . PRO A 1 233 ? 12.652 -5.926 3.015 1.00 96.12 233 PRO A O 1
ATOM 1714 N N . ALA A 1 234 ? 14.164 -7.251 4.020 1.00 96.56 234 ALA A N 1
ATOM 1715 C CA . ALA A 1 234 ? 14.937 -7.477 2.805 1.00 96.56 234 ALA A CA 1
ATOM 1716 C C . ALA A 1 234 ? 14.232 -8.507 1.898 1.00 96.56 234 ALA A C 1
ATOM 1718 O O . ALA A 1 234 ? 13.677 -9.490 2.401 1.00 96.56 234 ALA A O 1
ATOM 1719 N N . PRO A 1 235 ? 14.243 -8.326 0.566 1.00 97.62 235 PRO A N 1
ATOM 1720 C CA . PRO A 1 235 ? 13.729 -9.331 -0.347 1.00 97.62 235 PRO A CA 1
ATOM 1721 C C . PRO A 1 235 ? 14.631 -10.568 -0.368 1.00 97.62 235 PRO A C 1
ATOM 1723 O O . PRO A 1 235 ? 15.859 -10.486 -0.352 1.00 97.62 235 PRO A O 1
ATOM 1726 N N . ASP A 1 236 ? 14.011 -11.733 -0.494 1.00 98.19 236 ASP A N 1
ATOM 1727 C CA . ASP A 1 236 ? 14.696 -12.974 -0.815 1.00 98.19 236 ASP A CA 1
ATOM 1728 C C . ASP A 1 236 ? 15.083 -12.954 -2.298 1.00 98.19 236 ASP A C 1
ATOM 1730 O O . ASP A 1 236 ? 14.228 -12.997 -3.188 1.00 98.19 236 ASP A O 1
ATOM 1734 N N . LEU A 1 237 ? 16.386 -12.904 -2.579 1.00 95.75 237 LEU A N 1
ATOM 1735 C CA . LEU A 1 237 ? 16.895 -12.815 -3.948 1.00 95.75 237 LEU A CA 1
ATOM 1736 C C . LEU A 1 237 ? 16.475 -14.004 -4.825 1.00 95.75 237 LEU A C 1
ATOM 1738 O O . LEU A 1 237 ? 16.336 -13.842 -6.035 1.00 95.75 237 LEU A O 1
ATOM 1742 N N . SER A 1 238 ? 16.242 -15.188 -4.249 1.00 97.69 238 SER A N 1
ATOM 1743 C CA . SER A 1 238 ? 15.773 -16.350 -5.014 1.00 97.69 238 SER A CA 1
ATOM 1744 C C . SER A 1 238 ? 14.319 -16.184 -5.463 1.00 97.69 238 SER A C 1
ATOM 1746 O O . SER A 1 238 ? 13.988 -16.485 -6.615 1.00 97.69 238 SER A O 1
ATOM 1748 N N . LEU A 1 239 ? 13.462 -15.631 -4.596 1.00 97.75 239 LEU A N 1
ATOM 1749 C CA . LEU A 1 239 ? 12.085 -15.284 -4.943 1.00 97.75 239 LEU A CA 1
ATOM 1750 C C . LEU A 1 239 ? 12.061 -14.129 -5.942 1.00 97.75 239 LEU A C 1
ATOM 1752 O O . LEU A 1 239 ? 11.338 -14.202 -6.933 1.00 97.75 239 LEU A O 1
ATOM 1756 N N . LEU A 1 240 ? 12.895 -13.110 -5.735 1.00 96.56 240 LEU A N 1
ATOM 1757 C CA . LEU A 1 240 ? 13.015 -11.984 -6.655 1.00 96.56 240 LEU A CA 1
ATOM 1758 C C . LEU A 1 240 ? 13.437 -12.433 -8.057 1.00 96.56 240 LEU A C 1
ATOM 1760 O O . LEU A 1 240 ? 12.803 -12.032 -9.022 1.00 96.56 240 LEU A O 1
ATOM 1764 N N . ASN A 1 241 ? 14.421 -13.329 -8.175 1.00 97.56 241 ASN A N 1
ATOM 1765 C CA . ASN A 1 241 ? 14.819 -13.904 -9.465 1.00 97.56 241 ASN A CA 1
ATOM 1766 C C . ASN A 1 241 ? 13.707 -14.764 -10.093 1.00 97.56 241 ASN A C 1
ATOM 1768 O O . ASN A 1 241 ? 13.589 -14.829 -11.312 1.00 97.56 241 ASN A O 1
ATOM 1772 N N . THR A 1 242 ? 12.884 -15.430 -9.277 1.00 98.19 242 THR A N 1
ATOM 1773 C CA . THR A 1 242 ? 11.762 -16.254 -9.762 1.00 98.19 242 THR A CA 1
ATOM 1774 C C . THR A 1 242 ? 10.639 -15.403 -10.359 1.00 98.19 242 THR A C 1
ATOM 1776 O O . THR A 1 242 ? 10.020 -15.808 -11.341 1.00 98.19 242 THR A O 1
ATOM 1779 N N . TYR A 1 243 ? 10.366 -14.241 -9.764 1.00 98.31 243 TYR A N 1
ATOM 1780 C CA . TYR A 1 243 ? 9.293 -13.329 -10.175 1.00 98.31 243 TYR A CA 1
ATOM 1781 C C . TYR A 1 243 ? 9.802 -12.100 -10.931 1.00 98.31 243 TYR A C 1
ATOM 1783 O O . TYR A 1 243 ? 9.059 -11.130 -11.082 1.00 98.31 243 TYR A O 1
ATOM 1791 N N . GLU A 1 244 ? 11.051 -12.117 -11.393 1.00 98.06 244 GLU A N 1
ATOM 1792 C CA . GLU A 1 244 ? 11.617 -11.022 -12.170 1.00 98.06 244 GLU A CA 1
ATOM 1793 C C . GLU A 1 244 ? 10.826 -10.838 -13.468 1.00 98.06 244 GLU A C 1
ATOM 1795 O O . GLU A 1 244 ? 10.487 -11.796 -14.171 1.00 98.06 244 GLU A O 1
ATOM 1800 N N . LEU A 1 245 ? 10.504 -9.584 -13.777 1.00 98.06 245 LEU A N 1
ATOM 1801 C CA . LEU A 1 245 ? 9.830 -9.246 -15.018 1.00 98.06 245 LEU A CA 1
ATOM 1802 C C . LEU A 1 245 ? 10.812 -9.440 -16.182 1.00 98.06 245 LEU A C 1
ATOM 1804 O O . LEU A 1 245 ? 11.838 -8.769 -16.265 1.00 98.06 245 LEU A O 1
ATOM 1808 N N . THR A 1 246 ? 10.494 -10.378 -17.076 1.00 96.06 246 THR A N 1
ATOM 1809 C CA . THR A 1 246 ? 11.378 -10.801 -18.178 1.00 96.06 246 THR A CA 1
ATOM 1810 C C . THR A 1 246 ? 11.021 -10.190 -19.531 1.00 96.06 246 THR A C 1
ATOM 1812 O O . THR A 1 246 ? 11.825 -10.270 -20.458 1.00 96.06 246 THR A O 1
ATOM 1815 N N . ASP A 1 247 ? 9.843 -9.574 -19.656 1.00 97.94 247 ASP A N 1
ATOM 1816 C CA . ASP A 1 247 ? 9.437 -8.879 -20.876 1.00 97.94 247 ASP A CA 1
ATOM 1817 C C . ASP A 1 247 ? 10.254 -7.580 -21.046 1.00 97.94 247 ASP A C 1
ATOM 1819 O O . ASP A 1 247 ? 10.198 -6.706 -20.176 1.00 97.94 247 ASP A O 1
ATOM 1823 N N . PRO A 1 248 ? 11.052 -7.440 -22.121 1.00 97.88 248 PRO A N 1
ATOM 1824 C CA . PRO A 1 248 ? 11.988 -6.327 -22.254 1.00 97.88 248 PRO A CA 1
ATOM 1825 C C . PRO A 1 248 ? 11.295 -4.978 -22.469 1.00 97.88 248 PRO A C 1
ATOM 1827 O O . PRO A 1 248 ? 11.797 -3.967 -21.975 1.00 97.88 248 PRO A O 1
ATOM 1830 N N . ASP A 1 249 ? 10.150 -4.952 -23.154 1.00 98.31 249 ASP A N 1
ATOM 1831 C CA . ASP A 1 249 ? 9.415 -3.718 -23.446 1.00 98.31 249 ASP A CA 1
ATOM 1832 C C . ASP A 1 249 ? 8.750 -3.182 -22.173 1.00 98.31 249 ASP A C 1
ATOM 1834 O O . ASP A 1 249 ? 8.871 -2.002 -21.838 1.00 98.31 249 ASP A O 1
ATOM 1838 N N . GLN A 1 250 ? 8.125 -4.068 -21.398 1.00 98.12 250 GLN A N 1
ATOM 1839 C CA . GLN A 1 250 ? 7.537 -3.734 -20.107 1.00 98.12 250 GLN A CA 1
ATOM 1840 C C . GLN A 1 250 ? 8.620 -3.364 -19.077 1.00 98.12 250 GLN A C 1
ATOM 1842 O O . GLN A 1 250 ? 8.427 -2.447 -18.273 1.00 98.12 250 GLN A O 1
ATOM 1847 N N . ALA A 1 251 ? 9.795 -4.004 -19.123 1.00 98.12 251 ALA A N 1
ATOM 1848 C CA . ALA A 1 251 ? 10.931 -3.623 -18.287 1.00 98.12 251 ALA A CA 1
ATOM 1849 C C . ALA A 1 251 ? 11.464 -2.226 -18.640 1.00 98.12 251 ALA A C 1
ATOM 1851 O O . ALA A 1 251 ? 11.762 -1.437 -17.741 1.00 98.12 251 ALA A O 1
ATOM 1852 N N . ALA A 1 252 ? 11.581 -1.905 -19.933 1.00 98.31 252 ALA A N 1
ATOM 1853 C CA . ALA A 1 252 ? 11.963 -0.573 -20.395 1.00 98.31 252 ALA A CA 1
ATOM 1854 C C . ALA A 1 252 ? 10.940 0.479 -19.944 1.00 98.31 252 ALA A C 1
ATOM 1856 O O . ALA A 1 252 ? 11.326 1.507 -19.393 1.00 98.31 252 ALA A O 1
ATOM 1857 N N . TRP A 1 253 ? 9.643 0.178 -20.054 1.00 98.31 253 TRP A N 1
ATOM 1858 C CA . TRP A 1 253 ? 8.579 1.064 -19.587 1.00 98.31 253 TRP A CA 1
ATOM 1859 C C . TRP A 1 253 ? 8.686 1.394 -18.089 1.00 98.31 253 TRP A C 1
ATOM 1861 O O . TRP A 1 253 ? 8.562 2.561 -17.709 1.00 98.31 253 TRP A O 1
ATOM 1871 N N . TRP A 1 254 ? 8.954 0.398 -17.235 1.00 98.62 254 TRP A N 1
ATOM 1872 C CA . TRP A 1 254 ? 9.149 0.612 -15.795 1.00 98.62 254 TRP A CA 1
ATOM 1873 C C . TRP A 1 254 ? 10.372 1.478 -15.492 1.00 98.62 254 TRP A C 1
ATOM 1875 O O . TRP A 1 254 ? 10.273 2.392 -14.670 1.00 98.62 254 TRP A O 1
ATOM 1885 N N . ARG A 1 255 ? 11.500 1.236 -16.175 1.00 98.50 255 ARG A N 1
ATOM 1886 C CA . ARG A 1 255 ? 12.715 2.055 -16.024 1.00 98.50 255 ARG A CA 1
ATOM 1887 C C . ARG A 1 255 ? 12.469 3.497 -16.453 1.00 98.50 255 ARG A C 1
ATOM 1889 O O . ARG A 1 255 ? 12.725 4.407 -15.671 1.00 98.50 255 ARG A O 1
ATOM 1896 N N . ASP A 1 256 ? 11.882 3.699 -17.630 1.00 98.25 256 ASP A N 1
ATOM 1897 C CA . ASP A 1 256 ? 11.552 5.030 -18.140 1.00 98.25 256 ASP A CA 1
ATOM 1898 C C . ASP A 1 256 ? 10.597 5.765 -17.194 1.00 98.25 256 ASP A C 1
ATOM 1900 O O . ASP A 1 256 ? 10.760 6.959 -16.936 1.00 98.25 256 ASP A O 1
ATOM 1904 N N . ARG A 1 257 ? 9.599 5.061 -16.644 1.00 98.38 257 ARG A N 1
ATOM 1905 C CA . ARG A 1 257 ? 8.676 5.624 -15.654 1.00 98.38 257 ARG A CA 1
ATOM 1906 C C . ARG A 1 257 ? 9.404 6.043 -14.383 1.00 98.38 257 ARG A C 1
ATOM 1908 O O . ARG A 1 257 ? 9.193 7.164 -13.929 1.00 98.38 257 ARG A O 1
ATOM 1915 N N . LEU A 1 258 ? 10.266 5.191 -13.829 1.00 98.31 258 LEU A N 1
ATOM 1916 C CA . LEU A 1 258 ? 11.062 5.536 -12.651 1.00 98.31 258 LEU A CA 1
ATOM 1917 C C . LEU A 1 258 ? 11.929 6.773 -12.915 1.00 98.31 258 LEU A C 1
ATOM 1919 O O . LEU A 1 258 ? 11.937 7.680 -12.087 1.00 98.31 258 LEU A O 1
ATOM 1923 N N . THR A 1 259 ? 12.587 6.861 -14.076 1.00 97.62 259 THR A N 1
ATOM 1924 C CA . THR A 1 259 ? 13.382 8.036 -14.461 1.00 97.62 259 THR A CA 1
ATOM 1925 C C . THR A 1 259 ? 12.535 9.307 -14.494 1.00 97.62 259 THR A C 1
ATOM 1927 O O . THR A 1 259 ? 12.892 10.282 -13.835 1.00 97.62 259 THR A O 1
ATOM 1930 N N . ARG A 1 260 ? 11.393 9.306 -15.200 1.00 97.50 260 ARG A N 1
ATOM 1931 C CA . ARG A 1 260 ? 10.521 10.494 -15.296 1.00 97.50 260 ARG A CA 1
ATOM 1932 C C . ARG A 1 260 ? 9.981 10.927 -13.933 1.00 97.50 260 ARG A C 1
ATOM 1934 O O . ARG A 1 260 ? 10.033 12.110 -13.597 1.00 97.50 260 ARG A O 1
ATOM 1941 N N . VAL A 1 261 ? 9.503 9.972 -13.134 1.00 97.62 261 VAL A N 1
ATOM 1942 C CA . VAL A 1 261 ? 8.961 10.236 -11.793 1.00 97.62 261 VAL A CA 1
ATOM 1943 C C . VAL A 1 261 ? 10.052 10.745 -10.852 1.00 97.62 261 VAL A C 1
ATOM 1945 O O . VAL A 1 261 ? 9.810 11.685 -10.099 1.00 97.62 261 VAL A O 1
ATOM 1948 N N . ARG A 1 262 ? 11.268 10.192 -10.925 1.00 95.56 262 ARG A N 1
ATOM 1949 C CA . ARG A 1 262 ? 12.421 10.672 -10.155 1.00 95.56 262 ARG A CA 1
ATOM 1950 C C . ARG A 1 262 ? 12.793 12.102 -10.523 1.00 95.56 262 ARG A C 1
ATOM 1952 O O . ARG A 1 262 ? 12.959 12.915 -9.624 1.00 95.56 262 ARG A O 1
ATOM 1959 N N . THR A 1 263 ? 12.872 12.437 -11.812 1.00 94.50 263 THR A N 1
ATOM 1960 C CA . THR A 1 263 ? 13.152 13.816 -12.245 1.00 94.50 263 THR A CA 1
ATOM 1961 C C . THR A 1 263 ? 12.127 14.800 -11.677 1.00 94.50 263 THR A C 1
ATOM 1963 O O . THR A 1 263 ? 12.496 15.875 -11.201 1.00 94.50 263 THR A O 1
ATOM 1966 N N . MET A 1 264 ? 10.845 14.422 -11.679 1.00 92.94 264 MET A N 1
ATOM 1967 C CA . MET A 1 264 ? 9.785 15.226 -11.073 1.00 92.94 264 MET A CA 1
ATOM 1968 C C . MET A 1 264 ? 9.963 15.350 -9.554 1.00 92.94 264 MET A C 1
ATOM 1970 O O . MET A 1 264 ? 9.892 16.456 -9.024 1.00 92.94 264 MET A O 1
ATOM 1974 N N . TYR A 1 265 ? 10.226 14.239 -8.859 1.00 90.19 265 TYR A N 1
ATOM 1975 C CA . TYR A 1 265 ? 10.459 14.228 -7.415 1.00 90.19 265 TYR A CA 1
ATOM 1976 C C . TYR A 1 265 ? 11.632 15.132 -7.026 1.00 90.19 265 TYR A C 1
ATOM 1978 O O . TYR A 1 265 ? 11.461 15.995 -6.167 1.00 90.19 265 TYR A O 1
ATOM 1986 N N . ASP A 1 266 ? 12.782 14.976 -7.688 1.00 88.75 266 ASP A N 1
ATOM 1987 C CA . ASP A 1 266 ? 13.992 15.748 -7.408 1.00 88.75 266 ASP A CA 1
ATOM 1988 C C . ASP A 1 266 ? 13.721 17.252 -7.585 1.00 88.75 266 ASP A C 1
ATOM 1990 O O . ASP A 1 266 ? 14.046 18.023 -6.693 1.00 88.75 266 ASP A O 1
ATOM 1994 N N . THR A 1 267 ? 13.010 17.660 -8.646 1.00 85.88 267 THR A N 1
ATOM 1995 C CA . THR A 1 267 ? 12.657 19.075 -8.901 1.00 85.88 267 THR A CA 1
ATOM 1996 C C . THR A 1 267 ? 11.849 19.712 -7.761 1.00 85.88 267 THR A C 1
ATOM 1998 O O . THR A 1 267 ? 11.985 20.905 -7.502 1.00 85.88 267 THR A O 1
ATOM 2001 N N . HIS A 1 268 ? 11.006 18.937 -7.074 1.00 79.88 268 HIS A N 1
ATOM 2002 C CA . HIS A 1 268 ? 10.153 19.424 -5.984 1.00 79.88 268 HIS A CA 1
ATOM 2003 C C . HIS A 1 268 ? 10.782 19.299 -4.585 1.00 79.88 268 HIS A C 1
ATOM 2005 O O . HIS A 1 268 ? 10.181 19.773 -3.625 1.00 79.88 268 HIS A O 1
ATOM 2011 N N . HIS A 1 269 ? 11.953 18.663 -4.458 1.00 73.75 269 HIS A N 1
ATOM 2012 C CA . HIS A 1 269 ? 12.609 18.374 -3.172 1.00 73.75 269 HIS A CA 1
ATOM 2013 C C . HIS A 1 269 ? 14.092 18.802 -3.141 1.00 73.75 269 HIS A C 1
ATOM 2015 O O . HIS A 1 269 ? 14.848 18.343 -2.282 1.00 73.75 269 HIS A O 1
ATOM 2021 N N . THR A 1 270 ? 14.525 19.650 -4.082 1.00 56.09 270 THR A N 1
ATOM 2022 C CA . THR A 1 270 ? 15.866 20.271 -4.111 1.00 56.09 270 THR A CA 1
ATOM 2023 C C . THR A 1 270 ? 15.977 21.632 -3.407 1.00 56.09 270 THR A C 1
ATOM 2025 O O . THR A 1 270 ? 17.039 22.245 -3.498 1.00 56.09 270 THR A O 1
ATOM 2028 N N . ASP A 1 271 ? 14.954 22.063 -2.665 1.00 36.84 271 ASP A N 1
ATOM 2029 C CA . ASP A 1 271 ? 14.995 23.227 -1.757 1.00 36.84 271 ASP A CA 1
ATOM 2030 C C . ASP A 1 271 ? 14.910 22.785 -0.284 1.00 36.84 271 ASP A C 1
ATOM 2032 O O . ASP A 1 271 ? 15.465 23.501 0.585 1.00 36.84 271 ASP A O 1
#

Organism: Saccharopolyspora spinosa (NCBI:txid60894)

InterPro domains:
  IPR013342 Mandelate racemase, C-terminal domain [PF13378] (107-232)
  IPR029017 Enolase-like, N-terminal [G3DSA:3.30.390.10] (8-107)
  IPR036849 Enolase-like, C-terminal domain superfamily [G3DSA:3.20.20.120] (108-232)
  IPR036849 Enolase-like, C-terminal domain superfamily [SSF51604] (71-232)